Protein AF-A0A7X3TRV0-F1 (afdb_monomer_lite)

Foldseek 3Di:
DPDPPPPPDPCDVQAKDKDKDWAADFPPVGKIKMKMKMWHFWFADDDQDQLCCQFGWWKKKKKQQQLPKFWCEDQDQVRHQRMWIWTADPPHPQLDFRTARNNCNRYVQLLLRQQTCGHPSHGHPFKDKDKDKPPPPDDGGRGRMMMMMIMIGWDFSGRDSDPVPTHTRGDDAFGKMFIFMWTFHNPDRGGPDIDGPPQQDPCVNTMRVSGDIDGRHDDDDDPDDPDPDPRDPVCVCVVCVVVVD

Radius of gyration: 17.8 Å; chains: 1; bounding box: 40×39×45 Å

Secondary structure (DSSP, 8-state):
------------TTTEEEEEEEEE--TTT--EEEEEEEEEEE-------GGGGGGSSEEEEEEESS----BS--SSGGGTTTEEEEEE-SSPPTT--SEEEGGGGT---GGGGGGSSEETTEE-SSEEEEEEEESTT--TT-EEEEEEEEEEE--EEE--SSGGGSEE----TT-EEEEEEEEEE-SBSB-SEEE--TT--TTGGGBGGGSPEEE-PPP---TT--S--TTSHHHHHHHHTTT--

Structure (mmCIF, N/CA/C/O backbone):
data_AF-A0A7X3TRV0-F1
#
_entry.id   AF-A0A7X3TRV0-F1
#
loop_
_atom_site.group_PDB
_atom_site.id
_atom_site.type_symbol
_atom_site.label_atom_id
_atom_site.label_alt_id
_atom_site.label_comp_id
_atom_site.label_asym_id
_atom_site.label_entity_id
_atom_site.label_seq_id
_atom_site.pdbx_PDB_ins_code
_atom_site.Cartn_x
_atom_site.Cartn_y
_atom_site.Cartn_z
_atom_site.occupancy
_atom_site.B_iso_or_equiv
_atom_site.auth_seq_id
_atom_site.auth_comp_id
_atom_site.auth_asym_id
_atom_site.auth_atom_id
_atom_site.pdbx_PDB_model_num
ATOM 1 N N . ASP A 1 1 ? 19.234 3.151 15.917 1.00 30.59 1 ASP A N 1
ATOM 2 C CA . ASP A 1 1 ? 19.351 1.708 16.203 1.00 30.59 1 ASP A CA 1
ATOM 3 C C . ASP A 1 1 ? 18.059 1.188 16.810 1.00 30.59 1 ASP A C 1
ATOM 5 O O . ASP A 1 1 ? 17.854 1.299 18.009 1.00 30.59 1 ASP A O 1
ATOM 9 N N . GLN A 1 2 ? 17.135 0.710 15.971 1.00 28.52 2 GLN A N 1
ATOM 10 C CA . GLN A 1 2 ? 15.949 -0.002 16.456 1.00 28.52 2 GLN A CA 1
ATOM 11 C C . GLN A 1 2 ? 16.375 -1.439 16.759 1.00 28.52 2 GLN A C 1
ATOM 13 O O . GLN A 1 2 ? 16.564 -2.249 15.852 1.00 28.52 2 GLN A O 1
ATOM 18 N N . THR A 1 3 ? 16.606 -1.729 18.034 1.00 25.31 3 THR A N 1
ATOM 19 C CA . THR A 1 3 ? 16.749 -3.093 18.538 1.00 25.31 3 THR A CA 1
ATOM 20 C C . THR A 1 3 ? 15.408 -3.795 18.379 1.00 25.31 3 THR A C 1
ATOM 22 O O . THR A 1 3 ? 14.427 -3.447 19.032 1.00 25.31 3 THR A O 1
ATOM 25 N N . TRP A 1 4 ? 15.357 -4.746 17.449 1.00 35.78 4 TRP A N 1
ATOM 26 C CA . TRP A 1 4 ? 14.213 -5.625 17.239 1.00 35.78 4 TRP A CA 1
ATOM 27 C C . TRP A 1 4 ? 14.174 -6.654 18.366 1.00 35.78 4 TRP A C 1
ATOM 29 O O . TRP A 1 4 ? 14.618 -7.786 18.190 1.00 35.78 4 TRP A O 1
ATOM 39 N N . ASP A 1 5 ? 13.661 -6.259 19.527 1.00 32.94 5 ASP A N 1
ATOM 40 C CA . ASP A 1 5 ? 13.186 -7.238 20.493 1.00 32.94 5 ASP A CA 1
ATOM 41 C C . ASP A 1 5 ? 11.968 -7.908 19.859 1.00 32.94 5 ASP A C 1
ATOM 43 O O . ASP A 1 5 ? 10.869 -7.354 19.809 1.00 32.94 5 ASP A O 1
ATOM 47 N N . SER A 1 6 ? 12.179 -9.092 19.284 1.00 42.03 6 SER A N 1
ATOM 48 C CA . SER A 1 6 ? 11.086 -9.999 18.971 1.00 42.03 6 SER A CA 1
ATOM 49 C C . SER A 1 6 ? 10.417 -10.325 20.299 1.00 42.03 6 SER A C 1
ATOM 51 O O . SER A 1 6 ? 10.911 -11.173 21.043 1.00 42.03 6 SER A O 1
ATOM 53 N N . VAL A 1 7 ? 9.347 -9.606 20.637 1.00 46.69 7 VAL A N 1
ATOM 54 C CA . VAL A 1 7 ? 8.513 -9.932 21.790 1.00 46.69 7 VAL A CA 1
ATOM 55 C C . VAL A 1 7 ? 7.960 -11.328 21.532 1.00 46.69 7 VAL A C 1
ATOM 57 O O . VAL A 1 7 ? 7.038 -11.525 20.748 1.00 46.69 7 VAL A O 1
ATOM 60 N N . THR A 1 8 ? 8.590 -12.313 22.161 1.00 47.75 8 THR A N 1
ATOM 61 C CA . THR A 1 8 ? 8.193 -13.719 22.204 1.00 47.75 8 THR A CA 1
ATOM 62 C C . THR A 1 8 ? 7.043 -13.888 23.196 1.00 47.75 8 THR A C 1
ATOM 64 O O . THR A 1 8 ? 7.146 -14.613 24.183 1.00 47.75 8 THR A O 1
ATOM 67 N N . GLY A 1 9 ? 5.953 -13.161 22.964 1.00 52.31 9 GLY A N 1
ATOM 68 C CA . GLY A 1 9 ? 4.670 -13.395 23.612 1.00 52.31 9 GLY A CA 1
ATOM 69 C C . GLY A 1 9 ? 3.733 -14.034 22.601 1.00 52.31 9 GLY A C 1
ATOM 70 O O . GLY A 1 9 ? 3.635 -13.547 21.476 1.00 52.31 9 GLY A O 1
ATOM 71 N N . ASP A 1 10 ? 3.061 -15.118 22.980 1.00 57.66 10 ASP A N 1
ATOM 72 C CA . ASP A 1 10 ? 2.000 -15.689 22.154 1.00 57.66 10 ASP A CA 1
ATOM 73 C C . ASP A 1 10 ? 0.915 -14.623 21.938 1.00 57.66 10 ASP A C 1
ATOM 75 O O . ASP A 1 10 ? 0.228 -14.234 22.887 1.00 57.66 10 ASP A O 1
ATOM 79 N N . VAL A 1 11 ? 0.760 -14.150 20.697 1.00 61.06 11 VAL A N 1
ATOM 80 C CA . VAL A 1 11 ? -0.408 -13.358 20.300 1.00 61.06 11 VAL A CA 1
ATOM 81 C C . VAL A 1 11 ? -1.602 -14.300 20.377 1.00 61.06 11 VAL A C 1
ATOM 83 O O . VAL A 1 11 ? -1.701 -15.267 19.618 1.00 61.06 11 VAL A O 1
ATOM 86 N N . GLN A 1 12 ? -2.477 -14.075 21.355 1.00 64.75 12 GLN A N 1
ATOM 87 C CA . GLN A 1 12 ? -3.727 -14.821 21.431 1.00 64.75 12 GLN A CA 1
ATOM 88 C C . GLN A 1 12 ? -4.554 -14.469 20.195 1.00 64.75 12 GLN A C 1
ATOM 90 O O . GLN A 1 12 ? -4.604 -13.303 19.812 1.00 64.75 12 GLN A O 1
ATOM 95 N N . ARG A 1 13 ? -5.218 -15.457 19.586 1.00 62.22 13 ARG A N 1
ATOM 96 C CA . ARG A 1 13 ? -6.069 -15.222 18.402 1.00 62.22 13 ARG A CA 1
ATOM 97 C C . ARG A 1 13 ? -7.141 -14.157 18.634 1.00 62.22 13 ARG A C 1
ATOM 99 O O . ARG A 1 13 ? -7.537 -13.487 17.694 1.00 62.22 13 ARG A O 1
ATOM 106 N N . ASP A 1 14 ? -7.584 -14.016 19.878 1.00 66.69 14 ASP A N 1
ATOM 107 C CA . ASP A 1 14 ? -8.580 -13.021 20.268 1.00 66.69 14 ASP A CA 1
ATOM 108 C C . ASP A 1 14 ? -8.006 -11.593 20.307 1.00 66.69 14 ASP A C 1
ATOM 110 O O . ASP A 1 14 ? -8.785 -10.650 20.296 1.00 66.69 14 ASP A O 1
ATOM 114 N N . GLY A 1 15 ? -6.674 -11.448 20.364 1.00 66.81 15 GLY A N 1
ATOM 115 C CA . GLY A 1 15 ? -5.958 -10.171 20.304 1.00 66.81 15 GLY A CA 1
ATOM 116 C C . GLY A 1 15 ? -5.804 -9.675 18.869 1.00 66.81 15 GLY A C 1
ATOM 117 O O . GLY A 1 15 ? -6.294 -8.611 18.519 1.00 66.81 15 GLY A O 1
ATOM 118 N N . LEU A 1 16 ? -5.186 -10.499 18.016 1.00 79.19 16 LEU A N 1
ATOM 119 C CA . LEU A 1 16 ? -5.029 -10.206 16.593 1.00 79.19 16 LEU A CA 1
ATOM 120 C C . LEU A 1 16 ? -5.064 -11.493 15.766 1.00 79.19 16 LEU A C 1
ATOM 122 O O . LEU A 1 16 ? -4.290 -12.426 16.001 1.00 79.19 16 LEU A O 1
ATOM 126 N N . ASP A 1 17 ? -5.920 -11.515 14.750 1.00 83.88 17 ASP A N 1
ATOM 127 C CA . ASP A 1 17 ? -5.977 -12.568 13.736 1.00 83.88 17 ASP A CA 1
ATOM 128 C C . ASP A 1 17 ? -6.231 -11.954 12.359 1.00 83.88 17 ASP A C 1
ATOM 130 O O . ASP A 1 17 ? -6.978 -10.986 12.211 1.00 83.88 17 ASP A O 1
ATOM 134 N N . PHE A 1 18 ? -5.625 -12.511 11.314 1.00 86.94 18 PHE A N 1
ATOM 135 C CA . PHE A 1 18 ? -5.881 -12.044 9.960 1.00 86.94 18 PHE A CA 1
ATOM 136 C C . PHE A 1 18 ? -5.752 -13.142 8.916 1.00 86.94 18 PHE A C 1
ATOM 138 O O . PHE A 1 18 ? -5.048 -14.139 9.057 1.00 86.94 18 PHE A O 1
ATOM 145 N N . SER A 1 19 ? -6.415 -12.893 7.796 1.00 88.00 19 SER A N 1
ATOM 146 C CA . SER A 1 19 ? -6.287 -13.682 6.577 1.00 88.00 19 SER A CA 1
ATOM 147 C C . SER A 1 19 ? -6.150 -12.737 5.399 1.00 88.00 19 SER A C 1
ATOM 149 O O . SER A 1 19 ? -6.826 -11.708 5.355 1.00 88.00 19 SER A O 1
ATOM 151 N N . TRP A 1 20 ? -5.301 -13.089 4.439 1.00 88.62 20 TRP A N 1
ATOM 152 C CA . TRP A 1 20 ? -5.196 -12.359 3.186 1.00 88.62 20 TRP A CA 1
ATOM 153 C C . TRP A 1 20 ? -5.279 -13.282 1.978 1.00 88.62 20 TRP A C 1
ATOM 155 O O . TRP A 1 20 ? -5.046 -14.488 2.065 1.00 88.62 20 TRP A O 1
ATOM 165 N N . PHE A 1 21 ? -5.575 -12.681 0.836 1.00 87.69 21 PHE A N 1
ATOM 166 C CA . PHE A 1 21 ? -5.585 -13.302 -0.476 1.00 87.69 21 PHE A CA 1
ATOM 167 C C . PHE A 1 21 ? -4.947 -12.328 -1.450 1.00 87.69 21 PHE A C 1
ATOM 169 O O . PHE A 1 21 ? -5.197 -11.127 -1.360 1.00 87.69 21 PHE A O 1
ATOM 176 N N . ALA A 1 22 ? -4.172 -12.842 -2.395 1.00 89.81 22 ALA A N 1
ATOM 177 C CA . ALA A 1 22 ? -3.663 -12.043 -3.493 1.00 89.81 22 ALA A CA 1
ATOM 178 C C . ALA A 1 22 ? -3.867 -12.773 -4.820 1.00 89.81 22 ALA A C 1
ATOM 180 O O . ALA A 1 22 ? -3.937 -14.002 -4.862 1.00 89.81 22 ALA A O 1
ATOM 181 N N . GLY A 1 23 ? -3.975 -11.999 -5.889 1.00 90.94 23 GLY A N 1
ATOM 182 C CA . GLY A 1 23 ? -4.103 -12.473 -7.259 1.00 90.94 23 GLY A CA 1
ATOM 183 C C . GLY A 1 23 ? -3.538 -11.443 -8.226 1.00 90.94 23 GLY A C 1
ATOM 184 O O . GLY A 1 23 ? -3.125 -10.358 -7.821 1.00 90.94 23 GLY A O 1
ATOM 185 N N . TRP A 1 24 ? -3.517 -11.774 -9.508 1.00 93.31 24 TRP A N 1
ATOM 186 C CA . TRP A 1 24 ? -3.012 -10.887 -10.548 1.00 93.31 24 TRP A CA 1
ATOM 187 C C . TRP A 1 24 ? -3.797 -11.092 -11.845 1.00 93.31 24 TRP A C 1
ATOM 189 O O . TRP A 1 24 ? -4.459 -12.115 -12.022 1.00 93.31 24 TRP A O 1
ATOM 199 N N . SER A 1 25 ? -3.735 -10.112 -12.741 1.00 91.25 25 SER A N 1
ATOM 200 C CA . SER A 1 25 ? -4.299 -10.183 -14.088 1.00 91.25 25 SER A CA 1
ATOM 201 C C . SER A 1 25 ? -3.250 -9.816 -15.132 1.00 91.25 25 SER A C 1
ATOM 203 O O . SER A 1 25 ? -2.418 -8.935 -14.912 1.00 91.25 25 SER A O 1
ATOM 205 N N . ALA A 1 26 ? -3.288 -10.481 -16.285 1.00 90.00 26 ALA A N 1
ATOM 206 C CA . ALA A 1 26 ? -2.513 -10.084 -17.457 1.00 90.00 26 ALA A CA 1
ATOM 207 C C . ALA A 1 26 ? -3.110 -8.809 -18.105 1.00 90.00 26 ALA A C 1
ATOM 209 O O . ALA A 1 26 ? -4.235 -8.403 -17.778 1.00 90.00 26 ALA A O 1
ATOM 210 N N . PRO A 1 27 ? -2.402 -8.155 -19.045 1.00 91.44 27 PRO A N 1
ATOM 211 C CA . PRO A 1 27 ? -3.007 -7.138 -19.904 1.00 91.44 27 PRO A CA 1
ATOM 212 C C . PRO A 1 27 ? -4.301 -7.629 -20.589 1.00 91.44 27 PRO A C 1
ATOM 214 O O . PRO A 1 27 ? -4.384 -8.802 -20.950 1.00 91.44 27 PRO A O 1
ATOM 217 N N . PRO A 1 28 ? -5.298 -6.748 -20.814 1.00 91.56 28 PRO A N 1
ATOM 218 C CA . PRO A 1 28 ? -5.216 -5.289 -20.691 1.00 91.56 28 PRO A CA 1
ATOM 219 C C . PRO A 1 28 ? -5.414 -4.735 -19.272 1.00 91.56 28 PRO A C 1
ATOM 221 O O . PRO A 1 28 ? -5.073 -3.579 -19.048 1.00 91.56 28 PRO A O 1
ATOM 224 N N . ASP A 1 29 ? -5.933 -5.519 -18.323 1.00 91.62 29 ASP A N 1
ATOM 225 C CA . ASP A 1 29 ? -6.157 -5.039 -16.952 1.00 91.62 29 ASP A CA 1
ATOM 226 C C . ASP A 1 29 ? -4.826 -4.839 -16.199 1.00 91.62 29 ASP A C 1
ATOM 228 O O . ASP A 1 29 ? -4.583 -3.753 -15.677 1.00 91.62 29 ASP A O 1
ATOM 232 N N . ASN A 1 30 ? -3.919 -5.827 -16.249 1.00 94.81 30 ASN A N 1
ATOM 233 C CA . ASN A 1 30 ? -2.528 -5.749 -15.772 1.00 94.81 30 ASN A CA 1
ATOM 234 C C . ASN A 1 30 ? -2.370 -5.207 -14.333 1.00 94.81 30 ASN A C 1
ATOM 236 O O . ASN A 1 30 ? -1.679 -4.200 -14.108 1.00 94.81 30 ASN A O 1
ATOM 240 N N . ARG A 1 31 ? -3.017 -5.851 -13.354 1.00 95.69 31 ARG A N 1
ATOM 241 C CA . ARG A 1 31 ? -3.045 -5.421 -11.942 1.00 95.69 31 ARG A CA 1
ATOM 242 C C . ARG A 1 31 ? -2.753 -6.559 -10.970 1.00 95.69 31 ARG A C 1
ATOM 244 O O . ARG A 1 31 ? -3.057 -7.716 -11.243 1.00 95.69 31 ARG A O 1
ATOM 251 N N . VAL A 1 32 ? -2.237 -6.197 -9.796 1.00 94.69 32 VAL A N 1
ATOM 252 C CA . VAL A 1 32 ? -2.293 -7.042 -8.596 1.00 94.69 32 VAL A CA 1
ATOM 253 C C . VAL A 1 32 ? -3.609 -6.790 -7.869 1.00 94.69 32 VAL A C 1
ATOM 255 O O . VAL A 1 32 ? -4.096 -5.662 -7.831 1.00 94.69 32 VAL A O 1
ATOM 258 N N . TYR A 1 33 ? -4.161 -7.838 -7.275 1.00 94.50 33 TYR A N 1
ATOM 259 C CA . TYR A 1 33 ? -5.355 -7.834 -6.445 1.00 94.50 33 TYR A CA 1
ATOM 260 C C . TYR A 1 33 ? -4.980 -8.316 -5.055 1.00 94.50 33 TYR A C 1
ATOM 262 O O . TYR A 1 33 ? -4.236 -9.286 -4.923 1.00 94.50 33 TYR A O 1
ATOM 270 N N . PHE A 1 34 ? -5.517 -7.681 -4.023 1.00 94.00 34 PHE A N 1
ATOM 271 C CA . PHE A 1 34 ? -5.279 -8.089 -2.647 1.00 94.00 34 PHE A CA 1
ATOM 272 C C . PHE A 1 34 ? -6.522 -7.855 -1.802 1.00 94.00 34 PHE A C 1
ATOM 274 O O . PHE A 1 34 ? -7.177 -6.820 -1.906 1.00 94.00 34 PHE A O 1
ATOM 281 N N . PHE A 1 35 ? -6.826 -8.810 -0.936 1.00 94.44 35 PHE A N 1
ATOM 282 C CA . PHE A 1 35 ? -7.846 -8.693 0.093 1.00 94.44 35 PHE A CA 1
ATOM 283 C C . PHE A 1 35 ? -7.245 -9.114 1.422 1.00 94.44 35 PHE A C 1
ATOM 285 O O . PHE A 1 35 ? -6.555 -10.128 1.490 1.00 94.44 35 PHE A O 1
ATOM 292 N N . ILE A 1 36 ? -7.575 -8.398 2.488 1.00 93.38 36 ILE A N 1
ATOM 293 C CA . ILE A 1 36 ? -7.257 -8.789 3.856 1.00 93.38 36 ILE A CA 1
ATOM 294 C C . ILE A 1 36 ? -8.463 -8.564 4.757 1.00 93.38 36 ILE A C 1
ATOM 296 O O . ILE A 1 36 ? -9.181 -7.572 4.621 1.00 93.38 36 ILE A O 1
ATOM 300 N N . ARG A 1 37 ? -8.671 -9.490 5.689 1.00 93.69 37 ARG A N 1
ATOM 301 C CA . ARG A 1 37 ? -9.555 -9.332 6.842 1.00 93.69 37 ARG A CA 1
ATOM 302 C C . ARG A 1 37 ? -8.713 -9.419 8.100 1.00 93.69 37 ARG A C 1
ATOM 304 O O . ARG A 1 37 ? -7.975 -10.391 8.247 1.00 93.69 37 ARG A O 1
ATOM 311 N N . VAL A 1 38 ? -8.902 -8.463 8.998 1.00 92.00 38 VAL A N 1
ATOM 312 C CA . VAL A 1 38 ? -8.262 -8.404 10.309 1.00 92.00 38 VAL A CA 1
ATOM 313 C C . VAL A 1 38 ? -9.345 -8.415 11.383 1.00 92.00 38 VAL A C 1
ATOM 315 O O . VAL A 1 38 ? -10.326 -7.672 11.296 1.00 92.00 38 VAL A O 1
ATOM 318 N N . GLN A 1 39 ? -9.190 -9.312 12.347 1.00 90.62 39 GLN A N 1
ATOM 319 C CA . GLN A 1 39 ? -9.893 -9.335 13.619 1.00 90.62 39 GLN A CA 1
ATOM 320 C C . GLN A 1 39 ? -8.932 -8.796 14.670 1.00 90.62 39 GLN A C 1
ATOM 322 O O . GLN A 1 39 ? -7.797 -9.257 14.751 1.00 90.62 39 GLN A O 1
ATOM 327 N N . ASP A 1 40 ? -9.396 -7.827 15.439 1.00 88.19 40 ASP A N 1
ATOM 328 C CA . ASP A 1 40 ? -8.542 -7.009 16.287 1.00 88.19 40 ASP A CA 1
ATOM 329 C C . ASP A 1 40 ? -9.290 -6.691 17.587 1.00 88.19 40 ASP A C 1
ATOM 331 O O . ASP A 1 40 ? -10.517 -6.480 17.587 1.00 88.19 40 ASP A O 1
ATOM 335 N N . ASP A 1 41 ? -8.584 -6.745 18.710 1.00 87.12 41 ASP A N 1
ATOM 336 C CA . ASP A 1 41 ? -9.174 -6.506 20.015 1.00 87.12 41 ASP A CA 1
ATOM 337 C C . ASP A 1 41 ? -9.452 -5.021 20.263 1.00 87.12 41 ASP A C 1
ATOM 339 O O . ASP A 1 41 ? -10.465 -4.735 20.913 1.00 87.12 41 ASP A O 1
ATOM 343 N N . THR A 1 42 ? -8.659 -4.097 19.697 1.00 89.81 42 THR A N 1
ATOM 344 C CA . THR A 1 42 ? -8.762 -2.653 19.950 1.00 89.81 42 THR A CA 1
ATOM 345 C C . THR A 1 42 ? -8.271 -1.809 18.772 1.00 89.81 42 THR A C 1
ATOM 347 O O . THR A 1 42 ? -7.088 -1.648 18.531 1.00 89.81 42 THR A O 1
ATOM 350 N N . LEU A 1 43 ? -9.188 -1.074 18.135 1.00 91.44 43 LEU A N 1
ATOM 351 C CA . LEU A 1 43 ? -8.837 -0.195 17.019 1.00 91.44 43 LEU A CA 1
ATOM 352 C C . LEU A 1 43 ? -8.087 1.076 17.463 1.00 91.44 43 LEU A C 1
ATOM 354 O O . LEU A 1 43 ? -8.677 1.998 18.043 1.00 91.44 43 LEU A O 1
ATOM 358 N N . ARG A 1 44 ? -6.825 1.236 17.083 1.00 91.31 44 ARG A N 1
ATOM 359 C CA . ARG A 1 44 ? -6.053 2.474 17.191 1.00 91.31 44 ARG A CA 1
ATOM 360 C C . ARG A 1 44 ? -6.072 3.294 15.896 1.00 91.31 44 ARG A C 1
ATOM 362 O O . ARG A 1 44 ? -5.553 2.892 14.863 1.00 91.31 44 ARG A O 1
ATOM 369 N N . LEU A 1 45 ? -6.606 4.517 15.997 1.00 92.06 45 LEU A N 1
ATOM 370 C CA . LEU A 1 45 ? -6.645 5.521 14.928 1.00 92.06 45 LEU A CA 1
ATOM 371 C C . LEU A 1 45 ? -6.389 6.921 15.516 1.00 92.06 45 LEU A C 1
ATOM 373 O O . LEU A 1 45 ? -7.314 7.727 15.625 1.00 92.06 45 LEU A O 1
ATOM 377 N N . LEU A 1 46 ? -5.163 7.184 15.966 1.00 91.75 46 LEU A N 1
ATOM 378 C CA . LEU A 1 46 ? -4.763 8.450 16.590 1.00 91.75 46 LEU A CA 1
ATOM 379 C C . LEU A 1 46 ? -3.967 9.354 15.639 1.00 91.75 46 LEU A C 1
ATOM 381 O O . LEU A 1 46 ? -4.092 10.572 15.702 1.00 91.75 46 LEU A O 1
ATOM 385 N N . GLU A 1 47 ? -3.122 8.773 14.794 1.00 92.56 47 GLU A N 1
ATOM 386 C CA . GLU A 1 47 ? -2.139 9.517 14.016 1.00 92.56 47 GLU A CA 1
ATOM 387 C C . GLU A 1 47 ? -2.789 10.235 12.826 1.00 92.56 47 GLU A C 1
ATOM 389 O O . GLU A 1 47 ? -3.536 9.642 12.047 1.00 92.56 47 GLU A O 1
ATOM 394 N N . GLU A 1 48 ? -2.503 11.522 12.668 1.00 93.62 48 GLU A N 1
ATOM 395 C CA . GLU A 1 48 ? -3.024 12.341 11.568 1.00 93.62 48 GLU A CA 1
ATOM 396 C C . GLU A 1 48 ? -1.995 12.469 10.438 1.00 93.62 48 GLU A C 1
ATOM 398 O O . GLU A 1 48 ? -2.378 12.592 9.271 1.00 93.62 48 GLU A O 1
ATOM 403 N N . ASP A 1 49 ? -0.697 12.383 10.757 1.00 93.50 49 ASP A N 1
ATOM 404 C CA . ASP A 1 49 ? 0.393 12.409 9.783 1.00 93.50 49 ASP A CA 1
ATOM 405 C C . ASP A 1 49 ? 0.551 11.045 9.098 1.00 93.50 49 ASP A C 1
ATOM 407 O O . ASP A 1 49 ? 0.877 10.027 9.710 1.00 93.50 49 ASP A O 1
ATOM 411 N N . GLN A 1 50 ? 0.381 11.036 7.779 1.00 93.12 50 GLN A N 1
ATOM 412 C CA . GLN A 1 50 ? 0.475 9.836 6.948 1.00 93.12 50 GLN A CA 1
ATOM 413 C C . GLN A 1 50 ? 1.857 9.188 7.000 1.00 93.12 50 GLN A C 1
ATOM 415 O O . GLN A 1 50 ? 1.970 7.966 6.934 1.00 93.12 50 GLN A O 1
ATOM 420 N N . LYS A 1 51 ? 2.913 9.983 7.222 1.00 92.50 51 LYS A N 1
ATOM 421 C CA . LYS A 1 51 ? 4.284 9.483 7.414 1.00 92.50 51 LYS A CA 1
ATOM 422 C C . LYS A 1 51 ? 4.447 8.682 8.715 1.00 92.50 51 LYS A C 1
ATOM 424 O O . LYS A 1 51 ? 5.498 8.091 8.961 1.00 92.50 51 LYS A O 1
ATOM 429 N N . ARG A 1 52 ? 3.435 8.668 9.582 1.00 91.81 52 ARG A N 1
ATOM 430 C CA . ARG A 1 52 ? 3.471 8.020 10.897 1.00 91.81 52 ARG A CA 1
ATOM 431 C C . ARG A 1 52 ? 2.371 6.988 11.106 1.00 91.81 52 ARG A C 1
ATOM 433 O O . ARG A 1 52 ? 2.287 6.422 12.195 1.00 91.81 52 ARG A O 1
ATOM 440 N N . TRP A 1 53 ? 1.584 6.661 10.081 1.00 92.06 53 TRP A N 1
ATOM 441 C CA . TRP A 1 53 ? 0.528 5.643 10.177 1.00 92.06 53 TRP A CA 1
ATOM 442 C C . TRP A 1 53 ? 1.029 4.264 10.603 1.00 92.06 53 TRP A C 1
ATOM 444 O O . TRP A 1 53 ? 0.253 3.482 11.140 1.00 92.06 53 TRP A O 1
ATOM 454 N N . TRP A 1 54 ? 2.332 3.995 10.479 1.00 88.62 54 TRP A N 1
ATOM 455 C CA . TRP A 1 54 ? 2.958 2.800 11.048 1.00 88.62 54 TRP A CA 1
ATOM 456 C C . TRP A 1 54 ? 2.802 2.662 12.578 1.00 88.62 54 TRP A C 1
ATOM 458 O O . TRP A 1 54 ? 3.105 1.596 13.121 1.00 88.62 54 TRP A O 1
ATOM 468 N N . SER A 1 55 ? 2.421 3.739 13.275 1.00 89.12 55 SER A N 1
ATOM 469 C CA . SER A 1 55 ? 2.213 3.793 14.730 1.00 89.12 55 SER A CA 1
ATOM 470 C C . SER A 1 55 ? 0.768 3.531 15.178 1.00 89.12 55 SER A C 1
ATOM 472 O O . SER A 1 55 ? 0.512 3.466 16.381 1.00 89.12 55 SER A O 1
ATOM 474 N N . ASP A 1 56 ? -0.141 3.372 14.217 1.00 91.56 56 ASP A N 1
ATOM 475 C CA . ASP A 1 56 ? -1.538 2.984 14.397 1.00 91.56 56 ASP A CA 1
ATOM 476 C C . ASP A 1 56 ? -1.788 1.597 13.787 1.00 91.56 56 ASP A C 1
ATOM 478 O O . ASP A 1 56 ? -0.863 0.956 13.268 1.00 91.56 56 ASP A O 1
ATOM 482 N N . ASP A 1 57 ? -3.040 1.139 13.810 1.00 91.62 57 ASP A N 1
ATOM 483 C CA . ASP A 1 57 ? -3.415 -0.071 13.087 1.00 91.62 57 ASP A CA 1
ATOM 484 C C . ASP A 1 57 ? -3.406 0.192 11.589 1.00 91.62 57 ASP A C 1
ATOM 486 O O . ASP A 1 57 ? -4.052 1.110 11.066 1.00 91.62 57 ASP A O 1
ATOM 490 N N . HIS A 1 58 ? -2.629 -0.620 10.886 1.00 93.06 58 HIS A N 1
ATOM 491 C CA . HIS A 1 58 ? -2.402 -0.463 9.461 1.00 93.06 58 HIS A CA 1
ATOM 492 C C . HIS A 1 58 ? -1.992 -1.792 8.832 1.00 93.06 58 HIS A C 1
ATOM 494 O O . HIS A 1 58 ? -1.505 -2.715 9.493 1.00 93.06 58 HIS A O 1
ATOM 500 N N . VAL A 1 59 ? -2.122 -1.861 7.511 1.00 93.56 59 VAL A N 1
ATOM 501 C CA . VAL A 1 59 ? -1.426 -2.866 6.707 1.00 93.56 59 VAL A CA 1
ATOM 502 C C . VAL A 1 59 ? -0.284 -2.175 6.002 1.00 93.56 59 VAL A C 1
ATOM 504 O O . VAL A 1 59 ? -0.485 -1.202 5.285 1.00 93.56 59 VAL A O 1
ATOM 507 N N . GLN A 1 60 ? 0.922 -2.688 6.170 1.00 92.50 60 GLN A N 1
ATOM 508 C CA . GLN A 1 60 ? 2.047 -2.283 5.354 1.00 92.50 60 GLN A CA 1
ATOM 509 C C . GLN A 1 60 ? 2.274 -3.298 4.242 1.00 92.50 60 GLN A C 1
ATOM 511 O O . GLN A 1 60 ? 2.319 -4.497 4.509 1.00 92.50 60 GLN A O 1
ATOM 516 N N . ILE A 1 61 ? 2.445 -2.819 3.013 1.00 92.44 61 ILE A N 1
ATOM 517 C CA . ILE A 1 61 ? 2.712 -3.651 1.838 1.00 92.44 61 ILE A CA 1
ATOM 518 C C . ILE A 1 61 ? 4.047 -3.250 1.230 1.00 92.44 61 ILE A C 1
ATOM 520 O O . ILE A 1 61 ? 4.365 -2.064 1.162 1.00 92.44 61 ILE A O 1
ATOM 524 N N . TYR A 1 62 ? 4.808 -4.248 0.795 1.00 92.31 62 TYR A N 1
ATOM 525 C CA . TYR A 1 62 ? 6.099 -4.101 0.134 1.00 92.31 62 TYR A CA 1
ATOM 526 C C . TYR A 1 62 ? 6.081 -4.935 -1.134 1.00 92.31 62 TYR A C 1
ATOM 528 O O . TYR A 1 62 ? 5.672 -6.101 -1.099 1.00 92.31 62 TYR A O 1
ATOM 536 N N . ILE A 1 63 ? 6.496 -4.330 -2.239 1.00 93.38 63 ILE A N 1
ATOM 537 C CA . ILE A 1 63 ? 6.454 -4.962 -3.547 1.00 93.38 63 ILE A CA 1
ATOM 538 C C . ILE A 1 63 ? 7.707 -4.594 -4.328 1.00 93.38 63 ILE A C 1
ATOM 540 O O . ILE A 1 63 ? 7.947 -3.417 -4.577 1.00 93.38 63 ILE A O 1
ATOM 544 N N . ASP A 1 64 ? 8.470 -5.597 -4.734 1.00 94.75 64 ASP A N 1
ATOM 545 C CA . ASP A 1 64 ? 9.466 -5.497 -5.800 1.00 94.75 64 ASP A CA 1
ATOM 546 C C . ASP A 1 64 ? 8.935 -6.350 -6.959 1.00 94.75 64 ASP A C 1
ATOM 548 O O . ASP A 1 64 ? 8.762 -7.567 -6.841 1.00 94.75 64 ASP A O 1
ATOM 552 N N . ALA A 1 65 ? 8.533 -5.668 -8.031 1.00 95.31 65 ALA A N 1
ATOM 553 C CA . ALA A 1 65 ? 7.755 -6.268 -9.105 1.00 95.31 65 ALA A CA 1
ATOM 554 C C . ALA A 1 65 ? 8.633 -6.997 -10.128 1.00 95.31 65 ALA A C 1
ATOM 556 O O . ALA A 1 65 ? 8.184 -7.983 -10.704 1.00 95.31 65 ALA A O 1
ATOM 557 N N . ASP A 1 66 ? 9.867 -6.545 -10.352 1.00 94.56 66 ASP A N 1
ATOM 558 C CA . ASP A 1 66 ? 10.785 -7.170 -11.307 1.00 94.56 66 ASP A CA 1
ATOM 559 C C . ASP A 1 66 ? 11.743 -8.173 -10.657 1.00 94.56 66 ASP A C 1
ATOM 561 O O . ASP A 1 66 ? 12.537 -8.794 -11.368 1.00 94.56 66 ASP A O 1
ATOM 565 N N . HIS A 1 67 ? 11.632 -8.366 -9.334 1.00 93.44 67 HIS A N 1
ATOM 566 C CA . HIS A 1 67 ? 12.452 -9.294 -8.549 1.00 93.44 67 HIS A CA 1
ATOM 567 C C . HIS A 1 67 ? 13.942 -8.924 -8.573 1.00 93.44 67 HIS A C 1
ATOM 569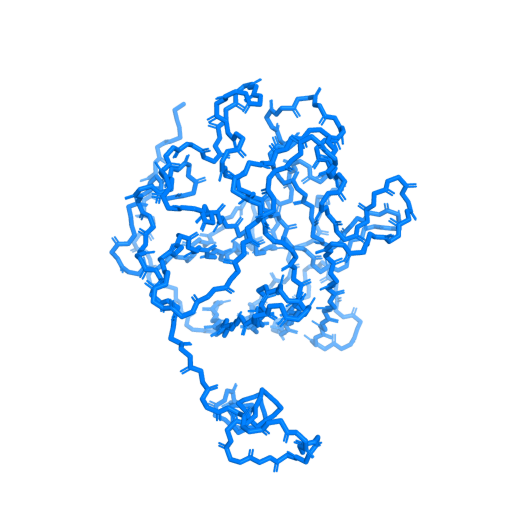 O O . HIS A 1 67 ? 14.819 -9.762 -8.353 1.00 93.44 67 HIS A O 1
ATOM 575 N N . SER A 1 68 ? 14.261 -7.657 -8.845 1.00 92.62 68 SER A N 1
ATOM 576 C CA . SER A 1 68 ? 15.643 -7.175 -8.904 1.00 92.62 68 SER A CA 1
ATOM 577 C C . SER A 1 68 ? 16.307 -7.066 -7.526 1.00 92.62 68 SER A C 1
ATOM 579 O O . SER A 1 68 ? 17.537 -6.962 -7.435 1.00 92.62 68 SER A O 1
ATOM 581 N N . GLY A 1 69 ? 15.534 -7.134 -6.441 1.00 89.50 69 GLY A N 1
ATOM 582 C CA . GLY A 1 69 ? 16.001 -6.998 -5.068 1.00 89.50 69 GLY A CA 1
ATOM 583 C C . GLY A 1 69 ? 16.059 -5.534 -4.630 1.00 89.50 69 GLY A C 1
ATOM 584 O O . GLY A 1 69 ? 15.212 -4.725 -4.971 1.00 89.50 69 GLY A O 1
ATOM 585 N N . GLY A 1 70 ? 17.047 -5.157 -3.818 1.00 89.38 70 GLY A N 1
ATOM 586 C CA . GLY A 1 70 ? 17.242 -3.753 -3.428 1.00 89.38 70 GLY A CA 1
ATOM 587 C C . GLY A 1 70 ? 16.454 -3.319 -2.189 1.00 89.38 70 GLY A C 1
ATOM 588 O O . GLY A 1 70 ? 16.024 -4.146 -1.380 1.00 89.38 70 GLY A O 1
ATOM 589 N N . ASN A 1 71 ? 16.366 -2.004 -1.972 1.00 90.94 71 ASN A N 1
ATOM 590 C CA . ASN A 1 71 ? 15.834 -1.446 -0.730 1.00 90.94 71 ASN A CA 1
ATOM 591 C C . ASN A 1 71 ? 14.406 -0.919 -0.910 1.00 90.94 71 ASN A C 1
ATOM 593 O O . ASN A 1 71 ? 14.091 -0.260 -1.891 1.00 90.94 71 ASN A O 1
ATOM 597 N N . PHE A 1 72 ? 13.578 -1.111 0.113 1.00 89.12 72 PHE A N 1
ATOM 598 C CA . PHE A 1 72 ? 12.301 -0.409 0.275 1.00 89.12 72 PHE A CA 1
ATOM 599 C C . PHE A 1 72 ? 12.431 0.872 1.098 1.00 89.12 72 PHE A C 1
ATOM 601 O O . PHE A 1 72 ? 11.464 1.616 1.219 1.00 89.12 72 PHE A O 1
ATOM 608 N N . LEU A 1 73 ? 13.594 1.108 1.709 1.00 88.81 73 LEU A N 1
ATOM 609 C CA . LEU A 1 73 ? 13.904 2.312 2.471 1.00 88.81 73 LEU A CA 1
ATOM 610 C C . LEU A 1 73 ? 15.195 2.936 1.948 1.00 88.81 73 LEU A C 1
ATOM 612 O O . LEU A 1 73 ? 16.181 2.236 1.720 1.00 88.81 73 LEU A O 1
ATOM 616 N N . GLY A 1 74 ? 15.200 4.256 1.821 1.00 87.88 74 GLY A N 1
ATOM 617 C CA . GLY A 1 74 ? 16.342 5.024 1.352 1.00 87.88 74 GLY A CA 1
ATOM 618 C C . GLY A 1 74 ? 16.107 6.516 1.538 1.00 87.88 74 GLY A C 1
ATOM 619 O O . GLY A 1 74 ? 15.005 6.951 1.866 1.00 87.88 74 GLY A O 1
ATOM 620 N N . GLU A 1 75 ? 17.165 7.291 1.345 1.00 88.94 75 GLU A N 1
ATOM 621 C CA . GLU A 1 75 ? 17.165 8.750 1.495 1.00 88.94 75 GLU A CA 1
ATOM 622 C C . GLU A 1 75 ? 16.837 9.471 0.179 1.00 88.94 75 GLU A C 1
ATOM 624 O O . GLU A 1 75 ? 16.638 10.683 0.157 1.00 88.94 75 GLU A O 1
ATOM 629 N N . ASN A 1 76 ? 16.814 8.743 -0.940 1.00 90.94 76 ASN A N 1
ATOM 630 C CA . ASN A 1 76 ? 16.517 9.269 -2.267 1.00 90.94 76 ASN A CA 1
ATOM 631 C C . ASN A 1 76 ? 15.991 8.168 -3.197 1.00 90.94 76 ASN A C 1
ATOM 633 O O . ASN A 1 76 ? 16.077 6.977 -2.895 1.00 90.94 76 ASN A O 1
ATOM 637 N N . LEU A 1 77 ? 15.452 8.593 -4.339 1.00 90.62 77 LEU A N 1
ATOM 638 C CA . LEU A 1 77 ? 14.805 7.719 -5.311 1.00 90.62 77 LEU A CA 1
ATOM 639 C C . LEU A 1 77 ? 15.753 6.666 -5.902 1.00 90.62 77 LEU A C 1
ATOM 641 O O . LEU A 1 77 ? 15.363 5.511 -6.030 1.00 90.62 77 LEU A O 1
ATOM 645 N N . ASP A 1 78 ? 17.014 7.018 -6.168 1.00 91.00 78 ASP A N 1
ATOM 646 C CA . ASP A 1 78 ? 18.010 6.097 -6.740 1.00 91.00 78 ASP A CA 1
ATOM 647 C C . ASP A 1 78 ? 18.266 4.863 -5.854 1.00 91.00 78 ASP A C 1
ATOM 649 O O . ASP A 1 78 ? 18.772 3.845 -6.326 1.00 91.00 78 ASP A O 1
ATOM 653 N N . GLN A 1 79 ? 17.920 4.930 -4.566 1.00 91.06 79 GLN A N 1
ATOM 654 C CA . GLN A 1 79 ? 18.080 3.824 -3.621 1.00 91.06 79 GLN A CA 1
ATOM 655 C C . GLN A 1 79 ? 16.865 2.894 -3.532 1.00 91.06 79 GLN A C 1
ATOM 657 O O . GLN A 1 79 ? 17.025 1.785 -3.015 1.00 91.06 79 GLN A O 1
ATOM 662 N N . VAL A 1 80 ? 15.682 3.348 -3.966 1.00 91.75 80 VAL A N 1
ATOM 663 C CA . VAL A 1 80 ? 14.398 2.655 -3.737 1.00 91.75 80 VAL A CA 1
ATOM 664 C C . VAL A 1 80 ? 13.501 2.560 -4.968 1.00 91.75 80 VAL A C 1
ATOM 666 O O . VAL A 1 80 ? 12.390 2.062 -4.852 1.00 91.75 80 VAL A O 1
ATOM 669 N N . TYR A 1 81 ? 13.935 3.043 -6.134 1.00 90.12 81 TYR A N 1
ATOM 670 C CA . TYR A 1 81 ? 13.088 3.142 -7.329 1.00 90.12 81 TYR A CA 1
ATOM 671 C C . TYR A 1 81 ? 12.486 1.805 -7.774 1.00 90.12 81 TYR A C 1
ATOM 673 O O . TYR A 1 81 ? 11.470 1.794 -8.450 1.00 90.12 81 TYR A O 1
ATOM 681 N N . ASN A 1 82 ? 13.094 0.674 -7.436 1.00 91.12 82 ASN A N 1
ATOM 682 C CA . ASN A 1 82 ? 12.582 -0.650 -7.785 1.00 91.12 82 ASN A CA 1
ATOM 683 C C . ASN A 1 82 ? 11.606 -1.220 -6.738 1.00 91.12 82 ASN A C 1
ATOM 685 O O . ASN A 1 82 ? 10.927 -2.215 -6.975 1.00 91.12 82 ASN A O 1
ATOM 689 N N . GLY A 1 83 ? 11.503 -0.573 -5.577 1.00 91.19 83 GLY A N 1
ATOM 690 C CA . GLY A 1 83 ? 10.612 -0.955 -4.498 1.00 91.19 83 GLY A CA 1
ATOM 691 C C . GLY A 1 83 ? 9.379 -0.061 -4.421 1.00 91.19 83 GLY A C 1
ATOM 692 O O . GLY A 1 83 ? 9.459 1.160 -4.476 1.00 91.19 83 GLY A O 1
ATOM 693 N N . GLN A 1 84 ? 8.218 -0.664 -4.204 1.00 93.44 84 GLN A N 1
ATOM 694 C CA . GLN A 1 84 ? 6.981 0.042 -3.888 1.00 93.44 84 GLN A CA 1
ATOM 695 C C . GLN A 1 84 ? 6.542 -0.328 -2.474 1.00 93.44 84 GLN A C 1
ATOM 697 O O . GLN A 1 84 ? 6.485 -1.506 -2.114 1.00 93.44 84 GLN A O 1
ATOM 702 N N . ARG A 1 85 ? 6.224 0.677 -1.655 1.00 93.62 85 ARG A N 1
ATOM 703 C CA . ARG A 1 85 ? 5.892 0.484 -0.240 1.00 93.62 85 ARG A CA 1
ATOM 704 C C . ARG A 1 85 ? 4.675 1.315 0.129 1.00 93.62 85 ARG A C 1
ATOM 706 O O . ARG A 1 85 ? 4.711 2.537 -0.004 1.00 93.62 85 ARG A O 1
ATOM 713 N N . TYR A 1 86 ? 3.639 0.692 0.677 1.00 95.50 86 TYR A N 1
ATOM 714 C CA . TYR A 1 86 ? 2.393 1.380 1.024 1.00 95.50 86 TYR A CA 1
ATOM 715 C C . TYR A 1 86 ? 1.988 1.160 2.477 1.00 95.50 86 TYR A C 1
ATOM 717 O O . TYR A 1 86 ? 2.145 0.063 3.014 1.00 95.50 86 TYR A O 1
ATOM 725 N N . HIS A 1 87 ? 1.417 2.194 3.091 1.00 95.56 87 HIS A N 1
ATOM 726 C CA . HIS A 1 87 ? 0.585 2.076 4.285 1.00 95.56 87 HIS A CA 1
ATOM 727 C C . HIS A 1 87 ? -0.873 2.133 3.890 1.00 95.56 87 HIS A C 1
ATOM 729 O O . HIS A 1 87 ? -1.320 3.120 3.313 1.00 95.56 87 HIS A O 1
ATOM 735 N N . LEU A 1 88 ? -1.609 1.090 4.238 1.00 96.19 88 LEU A N 1
ATOM 736 C CA . LEU A 1 88 ? -3.049 1.043 4.099 1.00 96.19 88 LEU A CA 1
ATOM 737 C C . LEU A 1 88 ? -3.681 1.281 5.466 1.00 96.19 88 LEU A C 1
ATOM 739 O O . LEU A 1 88 ? -3.348 0.577 6.425 1.00 96.19 88 LEU A O 1
ATOM 743 N N . ARG A 1 89 ? -4.608 2.234 5.558 1.00 94.69 89 ARG A N 1
ATOM 744 C CA . ARG A 1 89 ? -5.279 2.578 6.818 1.00 94.69 89 ARG A CA 1
ATOM 745 C C . ARG A 1 89 ? -6.772 2.800 6.615 1.00 94.69 89 A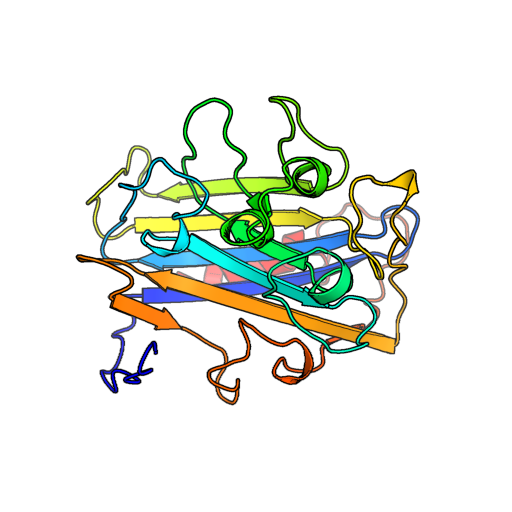RG A C 1
ATOM 747 O O . ARG A 1 89 ? -7.188 3.494 5.692 1.00 94.69 89 ARG A O 1
ATOM 754 N N . ILE A 1 90 ? -7.595 2.212 7.482 1.00 95.25 90 ILE A N 1
ATOM 755 C CA . ILE A 1 90 ? -9.039 2.472 7.475 1.00 95.25 90 ILE A CA 1
ATOM 756 C C . ILE A 1 90 ? -9.324 3.868 8.026 1.00 95.25 90 ILE A C 1
ATOM 758 O O . ILE A 1 90 ? -8.576 4.376 8.854 1.00 95.25 90 ILE A O 1
ATOM 762 N N . LYS A 1 91 ? -10.448 4.467 7.616 1.00 94.62 91 LYS A N 1
ATOM 763 C CA . LYS A 1 91 ? -10.868 5.801 8.081 1.00 94.62 91 LYS A CA 1
ATOM 764 C C . LYS A 1 91 ? -9.757 6.875 7.996 1.00 94.62 91 LYS A C 1
ATOM 766 O O . LYS A 1 91 ? -9.504 7.546 8.998 1.00 94.62 91 LYS A O 1
ATOM 771 N N . PRO A 1 92 ? -9.117 7.077 6.829 1.00 93.56 92 PRO A N 1
ATOM 772 C CA . PRO A 1 92 ? -8.225 8.223 6.664 1.00 93.56 92 PRO A CA 1
ATOM 773 C C . PRO A 1 92 ? -9.003 9.539 6.848 1.00 93.56 92 PRO A C 1
ATOM 775 O O . PRO A 1 92 ? -10.233 9.573 6.702 1.00 93.56 92 PRO A O 1
ATOM 778 N N . LEU A 1 93 ? -8.307 10.634 7.174 1.00 92.69 93 LEU A N 1
ATOM 779 C CA . LEU A 1 93 ? -8.947 11.950 7.265 1.00 92.69 93 LEU A CA 1
ATOM 780 C C . LEU A 1 93 ? -9.417 12.427 5.877 1.00 92.69 93 LEU A C 1
ATOM 782 O O . LEU A 1 93 ? -8.915 11.959 4.853 1.00 92.69 93 LEU A O 1
ATOM 786 N N . PRO A 1 94 ? -10.367 13.379 5.799 1.00 90.81 94 PRO A N 1
ATOM 787 C CA . PRO A 1 94 ? -10.800 13.929 4.518 1.00 90.81 94 PRO A CA 1
ATOM 788 C C . PRO A 1 94 ? -9.622 14.436 3.673 1.00 90.81 94 PRO A C 1
ATOM 790 O O . PRO A 1 94 ? -8.809 15.227 4.145 1.00 90.81 94 PRO A O 1
ATOM 793 N N . GLY A 1 95 ? -9.552 13.990 2.417 1.00 90.56 95 GLY A N 1
ATOM 794 C CA . GLY A 1 95 ? -8.480 14.357 1.485 1.00 90.56 95 GLY A CA 1
ATOM 795 C C . GLY A 1 95 ? -7.182 13.558 1.641 1.00 90.56 95 GLY A C 1
ATOM 796 O O . GLY A 1 95 ? -6.231 13.833 0.916 1.00 90.56 95 GLY A O 1
ATOM 797 N N . GLN A 1 96 ? -7.127 12.578 2.547 1.00 93.81 96 GLN A N 1
ATOM 798 C CA . GLN A 1 96 ? -6.013 11.637 2.656 1.00 93.81 96 GLN A CA 1
ATOM 799 C C . GLN A 1 96 ? -6.315 10.338 1.879 1.00 93.81 96 GLN A C 1
ATOM 801 O O . GLN A 1 96 ? -7.456 9.869 1.928 1.00 93.81 96 GLN A O 1
ATOM 806 N N . PRO A 1 97 ? -5.328 9.733 1.183 1.00 96.25 97 PRO A N 1
ATOM 807 C CA . PRO A 1 97 ? -5.446 8.385 0.618 1.00 96.25 97 PRO A CA 1
ATOM 808 C C . PRO A 1 97 ? -5.811 7.328 1.665 1.00 96.25 97 PRO A C 1
ATOM 810 O O . PRO A 1 97 ? -5.534 7.493 2.844 1.00 96.25 97 PRO A O 1
ATOM 813 N N . VAL A 1 98 ? -6.371 6.198 1.250 1.00 97.12 98 VAL A N 1
ATOM 814 C CA . VAL A 1 98 ? -6.393 4.985 2.087 1.00 97.12 98 VAL A CA 1
ATOM 815 C C . VAL A 1 98 ? -5.056 4.250 1.960 1.00 97.12 98 VAL A C 1
ATOM 817 O O . VAL A 1 98 ? -4.573 3.702 2.947 1.00 97.12 98 VAL A O 1
ATOM 820 N N . ALA A 1 99 ? -4.462 4.244 0.763 1.00 97.38 99 ALA A N 1
ATOM 821 C CA . ALA A 1 99 ? -3.213 3.587 0.402 1.00 97.38 99 ALA A CA 1
ATOM 822 C C . ALA A 1 99 ? -2.109 4.626 0.154 1.00 97.38 99 ALA A C 1
ATOM 824 O O . ALA A 1 99 ? -1.882 5.071 -0.968 1.00 97.38 99 ALA A O 1
ATOM 825 N N . TYR A 1 100 ? -1.402 5.014 1.210 1.00 96.62 100 TYR A N 1
ATOM 826 C CA . TYR A 1 100 ? -0.348 6.022 1.153 1.00 96.62 100 TYR A CA 1
ATOM 827 C C . TYR A 1 100 ? 0.990 5.427 0.701 1.00 96.62 100 TYR A C 1
ATOM 829 O O . TYR A 1 100 ? 1.457 4.454 1.300 1.00 96.62 100 TYR A O 1
ATOM 837 N N . ASN A 1 101 ? 1.643 6.019 -0.310 1.00 95.75 101 ASN A N 1
ATOM 838 C CA . ASN A 1 101 ? 3.016 5.659 -0.683 1.00 95.75 101 ASN A CA 1
ATOM 839 C C . ASN A 1 101 ? 3.995 6.034 0.444 1.00 95.75 101 ASN A C 1
ATOM 841 O O . ASN A 1 101 ? 4.465 7.163 0.575 1.00 95.75 101 ASN A O 1
ATOM 845 N N . SER A 1 102 ? 4.320 5.040 1.258 1.00 93.44 102 SER A N 1
ATOM 846 C CA . SER A 1 102 ? 5.110 5.179 2.479 1.00 93.44 102 SER A CA 1
ATOM 847 C C . SER A 1 102 ? 6.616 5.350 2.240 1.00 93.44 102 SER A C 1
ATOM 849 O O . SER A 1 102 ? 7.372 5.497 3.198 1.00 93.44 102 SER A O 1
ATOM 851 N N . LEU A 1 103 ? 7.093 5.379 0.990 1.00 92.12 103 LEU A N 1
ATOM 852 C CA . LEU A 1 103 ? 8.452 5.866 0.702 1.00 92.12 103 LEU A CA 1
ATOM 853 C C . LEU A 1 103 ? 8.615 7.339 1.112 1.00 92.12 103 LEU A C 1
ATOM 855 O O . LEU A 1 103 ? 9.691 7.754 1.545 1.00 92.12 103 LEU A O 1
ATOM 859 N N . LEU A 1 104 ? 7.517 8.101 1.078 1.00 92.81 104 LEU A N 1
ATOM 860 C CA . LEU A 1 104 ? 7.443 9.500 1.504 1.00 92.81 104 LEU A CA 1
ATOM 861 C C . LEU A 1 104 ? 7.708 9.718 3.005 1.00 92.81 104 LEU A C 1
ATOM 863 O O . LEU A 1 104 ? 7.866 10.858 3.447 1.00 92.81 104 LEU A O 1
ATOM 867 N N . GLU A 1 105 ? 7.755 8.649 3.808 1.00 90.44 105 GLU A N 1
ATOM 868 C CA . GLU A 1 105 ? 8.246 8.709 5.192 1.00 90.44 105 GLU A CA 1
ATOM 869 C C . GLU A 1 105 ? 9.693 9.209 5.264 1.00 90.44 105 GLU A C 1
ATOM 871 O O . GLU A 1 105 ? 10.044 9.945 6.185 1.00 90.44 105 GLU A O 1
ATOM 876 N N . TYR A 1 106 ? 10.518 8.800 4.296 1.00 88.94 106 TYR A N 1
ATOM 877 C CA . TYR A 1 106 ? 11.965 9.020 4.297 1.00 88.94 106 TYR A CA 1
ATOM 878 C C . TYR A 1 106 ? 12.419 9.930 3.161 1.00 88.94 106 TYR A C 1
ATOM 880 O O . TYR A 1 106 ? 13.379 10.680 3.326 1.00 88.94 106 TYR A O 1
ATOM 888 N N . ILE A 1 107 ? 11.721 9.888 2.025 1.00 90.06 107 ILE A N 1
ATOM 889 C CA . ILE A 1 107 ? 12.033 10.700 0.854 1.00 90.06 107 ILE A CA 1
ATOM 890 C C . ILE A 1 107 ? 11.081 11.890 0.834 1.00 90.06 107 ILE A C 1
ATOM 892 O O . ILE A 1 107 ? 9.878 11.733 0.633 1.00 90.06 107 ILE A O 1
ATOM 896 N N . ASP A 1 108 ? 11.613 13.095 1.016 1.00 86.56 108 ASP A N 1
ATOM 897 C CA . ASP A 1 108 ? 10.825 14.327 0.927 1.00 86.56 108 ASP A CA 1
ATOM 898 C C . ASP A 1 108 ? 10.613 14.746 -0.540 1.00 86.56 108 ASP A C 1
ATOM 900 O O . ASP A 1 108 ? 11.086 15.787 -0.989 1.00 86.56 108 ASP A O 1
ATOM 904 N N . LEU A 1 109 ? 9.950 13.876 -1.311 1.00 92.38 109 LEU A N 1
ATOM 905 C CA . LEU A 1 109 ? 9.675 14.043 -2.743 1.00 92.38 109 LEU A CA 1
ATOM 906 C C . LEU A 1 109 ? 8.206 13.701 -3.041 1.00 92.38 109 LEU A C 1
ATOM 908 O O . LEU A 1 109 ? 7.922 12.591 -3.493 1.00 92.38 109 LEU A O 1
ATOM 912 N N . PRO A 1 110 ? 7.257 14.613 -2.749 1.00 93.31 110 PRO A N 1
ATOM 913 C CA . PRO A 1 110 ? 5.814 14.366 -2.839 1.00 93.31 110 PRO A CA 1
ATOM 914 C C . PRO A 1 110 ? 5.332 13.801 -4.179 1.00 93.31 110 PRO A C 1
ATOM 916 O O . PRO A 1 110 ? 4.305 13.127 -4.225 1.00 93.31 110 PRO A O 1
ATOM 919 N N . GLU A 1 111 ? 6.060 14.061 -5.264 1.00 95.25 111 GLU A N 1
ATOM 920 C CA . GLU A 1 111 ? 5.779 13.596 -6.616 1.00 95.25 111 GLU A CA 1
ATOM 921 C C . GLU A 1 111 ? 5.558 12.087 -6.663 1.00 95.25 111 GLU A C 1
ATOM 923 O O . GLU A 1 111 ? 4.569 11.664 -7.244 1.00 95.25 111 GLU A O 1
ATOM 928 N N . ILE A 1 112 ? 6.357 11.273 -5.960 1.00 94.31 112 ILE A N 1
ATOM 929 C CA . ILE A 1 112 ? 6.221 9.799 -5.969 1.00 94.31 112 ILE A CA 1
ATOM 930 C C . ILE A 1 112 ? 4.881 9.306 -5.380 1.00 94.31 112 ILE A C 1
ATOM 932 O O . ILE A 1 112 ? 4.527 8.133 -5.503 1.00 94.31 112 ILE A O 1
ATOM 936 N N . GLY A 1 113 ? 4.102 10.193 -4.755 1.00 95.12 113 GLY A N 1
ATOM 937 C CA . GLY A 1 113 ? 2.755 9.909 -4.270 1.00 95.12 113 GLY A CA 1
ATOM 938 C C . GLY A 1 113 ? 1.730 9.610 -5.370 1.00 95.12 113 GLY A C 1
ATOM 939 O O . GLY A 1 113 ? 0.670 9.082 -5.037 1.00 95.12 113 GLY A O 1
ATOM 940 N N . TRP A 1 114 ? 2.029 9.879 -6.650 1.00 96.38 114 TRP A N 1
ATOM 941 C CA . TRP A 1 114 ? 1.107 9.694 -7.786 1.00 96.38 114 TRP A CA 1
ATOM 942 C C . TRP A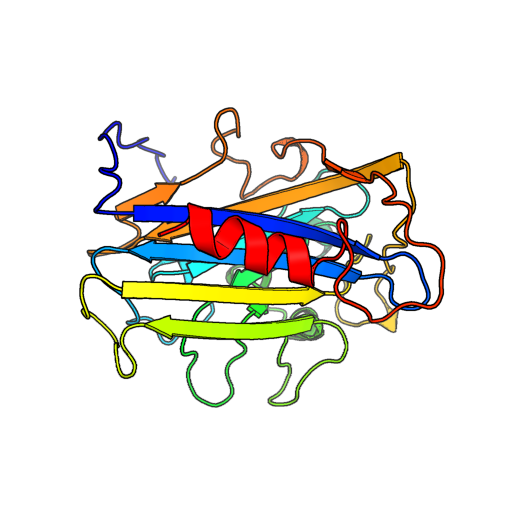 1 114 ? 0.562 8.265 -7.950 1.00 96.38 114 TRP A C 1
ATOM 944 O O . TRP A 1 114 ? -0.453 8.080 -8.618 1.00 96.38 114 TRP A O 1
ATOM 954 N N . SER A 1 115 ? 1.214 7.255 -7.363 1.00 95.56 115 SER A N 1
ATOM 955 C CA . SER A 1 115 ? 0.770 5.853 -7.400 1.00 95.56 115 SER A CA 1
ATOM 956 C C . SER A 1 115 ? -0.104 5.430 -6.211 1.00 95.56 115 SER A C 1
ATOM 958 O O . SER A 1 115 ? -0.509 4.271 -6.147 1.00 95.56 115 SER A O 1
ATOM 960 N N . SER A 1 116 ? -0.373 6.334 -5.265 1.00 97.25 116 SER A N 1
ATOM 961 C CA . SER A 1 116 ? -1.349 6.133 -4.179 1.00 97.25 116 SER A CA 1
ATOM 962 C C . SER A 1 116 ? -2.777 6.110 -4.743 1.00 97.25 116 SER A C 1
ATOM 964 O O . SER A 1 116 ? -2.985 6.484 -5.893 1.00 97.25 116 SER A O 1
ATOM 966 N N . ASP A 1 117 ? -3.789 5.723 -3.963 1.00 97.75 117 ASP A N 1
ATOM 967 C CA . ASP A 1 117 ? -5.195 5.777 -4.417 1.00 97.75 117 ASP A CA 1
ATOM 968 C C . ASP A 1 117 ? -5.716 7.207 -4.598 1.00 97.75 117 ASP A C 1
ATOM 970 O O . ASP A 1 117 ? -6.596 7.456 -5.420 1.00 97.75 117 ASP A O 1
ATOM 974 N N . LEU A 1 118 ? -5.126 8.155 -3.872 1.00 96.75 118 LEU A N 1
ATOM 975 C CA . LEU A 1 118 ? -5.404 9.578 -3.975 1.00 96.75 118 LEU A CA 1
ATOM 976 C C . LEU A 1 118 ? -4.095 10.355 -4.135 1.00 96.75 118 LEU A C 1
ATOM 978 O O . LEU A 1 118 ? -3.155 10.156 -3.363 1.00 96.75 118 LEU A O 1
ATOM 982 N N . TYR A 1 119 ? -4.048 11.285 -5.085 1.00 95.38 119 TYR A N 1
ATOM 983 C CA . TYR A 1 119 ? -2.918 12.188 -5.286 1.00 95.38 119 TYR A CA 1
ATOM 984 C C . TYR A 1 119 ? -3.420 13.603 -5.577 1.00 95.38 119 TYR A C 1
ATOM 986 O O . TYR A 1 119 ? -4.286 13.804 -6.423 1.00 95.38 119 TYR A O 1
ATOM 994 N N . ASN A 1 120 ? -2.909 14.598 -4.844 1.00 92.06 120 ASN A N 1
ATOM 995 C CA . ASN A 1 120 ? -3.383 15.990 -4.907 1.00 92.06 120 ASN A CA 1
ATOM 996 C C . ASN A 1 120 ? -4.909 16.146 -4.728 1.00 92.06 120 ASN A C 1
ATOM 998 O O . ASN A 1 120 ? -5.520 17.039 -5.308 1.00 92.06 120 ASN A O 1
ATOM 1002 N N . GLY A 1 121 ? -5.515 15.288 -3.900 1.00 90.81 121 GLY A N 1
ATOM 1003 C CA . GLY A 1 121 ? -6.950 15.314 -3.604 1.00 90.81 121 GLY A CA 1
ATOM 1004 C C . GLY A 1 121 ? -7.837 14.617 -4.638 1.00 90.81 121 GLY A C 1
ATOM 1005 O O . GLY A 1 121 ? -9.045 14.562 -4.430 1.00 90.81 121 GLY A O 1
ATOM 1006 N N . GLU A 1 122 ? -7.258 14.050 -5.698 1.00 94.50 122 GLU A N 1
ATOM 1007 C CA . GLU A 1 122 ? -7.990 13.374 -6.770 1.00 94.50 122 GLU A CA 1
ATOM 1008 C C . GLU A 1 122 ? -7.664 11.871 -6.811 1.00 94.50 122 GLU A C 1
ATOM 1010 O O . GLU A 1 122 ? -6.513 11.489 -6.565 1.00 94.50 122 GLU A O 1
ATOM 1015 N N . PRO A 1 123 ? -8.646 10.997 -7.107 1.00 96.19 123 PRO A N 1
ATOM 1016 C CA . PRO A 1 123 ? -8.396 9.571 -7.287 1.00 96.19 123 PRO A CA 1
ATOM 1017 C C . PRO A 1 123 ? -7.416 9.306 -8.429 1.00 96.19 123 PRO A C 1
ATOM 1019 O O . PRO A 1 123 ? -7.490 9.946 -9.481 1.00 96.19 123 PRO A O 1
ATOM 1022 N N . THR A 1 124 ? -6.533 8.328 -8.255 1.00 97.19 124 THR A N 1
ATOM 1023 C CA . THR A 1 124 ? -5.625 7.895 -9.323 1.00 97.19 124 THR A CA 1
ATOM 1024 C C . THR A 1 124 ? -6.207 6.702 -10.076 1.00 97.19 124 THR A C 1
ATOM 1026 O O . THR A 1 124 ? -7.010 5.932 -9.554 1.00 97.19 124 THR A O 1
ATOM 1029 N N . GLU A 1 125 ? -5.791 6.511 -11.328 1.00 95.62 125 GLU A N 1
ATOM 1030 C CA . GLU A 1 125 ? -6.170 5.317 -12.095 1.00 95.62 125 GLU A CA 1
ATOM 1031 C C . GLU A 1 125 ? -5.335 4.078 -11.726 1.00 95.62 125 GLU A C 1
ATOM 1033 O O . GLU A 1 125 ? -5.623 2.967 -12.178 1.00 95.62 125 GLU A O 1
ATOM 1038 N N . TRP A 1 126 ? -4.285 4.260 -10.920 1.00 96.06 126 TRP A N 1
ATOM 1039 C CA . TRP A 1 126 ? -3.260 3.255 -10.655 1.00 96.06 126 TRP A CA 1
ATOM 1040 C C . TRP A 1 126 ? -3.562 2.398 -9.437 1.00 96.06 126 TRP A C 1
ATOM 1042 O O . TRP A 1 126 ? -3.108 1.257 -9.388 1.00 96.06 126 TRP A O 1
ATOM 1052 N N . PHE A 1 127 ? -4.325 2.914 -8.479 1.00 97.62 127 PHE A N 1
ATOM 1053 C CA . PHE A 1 127 ? -4.615 2.220 -7.235 1.00 97.62 127 PHE A CA 1
ATOM 1054 C C . PHE A 1 127 ? -6.064 2.477 -6.838 1.00 97.62 127 PHE A C 1
ATOM 1056 O O . PHE A 1 127 ? -6.478 3.608 -6.620 1.00 97.62 127 PHE A O 1
ATOM 1063 N N . GLU A 1 128 ? -6.844 1.409 -6.720 1.00 97.19 128 GLU A N 1
ATOM 1064 C CA . GLU A 1 128 ? -8.218 1.476 -6.234 1.00 97.19 128 GLU A CA 1
ATOM 1065 C C . GLU A 1 128 ? -8.345 0.611 -4.996 1.00 97.19 128 GLU A C 1
ATOM 1067 O O . GLU A 1 128 ? -7.983 -0.566 -5.029 1.00 97.19 128 GLU A O 1
ATOM 1072 N N . ILE A 1 129 ? -8.877 1.180 -3.921 1.00 97.31 129 ILE A N 1
ATOM 1073 C CA . ILE A 1 129 ? -8.985 0.512 -2.630 1.00 97.31 129 ILE A CA 1
ATOM 1074 C C . ILE A 1 129 ? -10.312 0.836 -1.956 1.00 97.31 129 ILE A C 1
ATOM 1076 O O . ILE A 1 129 ? -10.826 1.951 -2.025 1.00 97.31 129 ILE A O 1
ATOM 1080 N N . ALA A 1 130 ? -10.860 -0.162 -1.278 1.00 95.81 130 ALA A N 1
ATOM 1081 C CA . ALA A 1 130 ? -12.026 -0.037 -0.426 1.00 95.81 130 ALA A CA 1
ATOM 1082 C C . ALA A 1 130 ? -11.773 -0.748 0.903 1.00 95.81 130 ALA A C 1
ATOM 1084 O O . ALA A 1 130 ? -10.969 -1.677 0.994 1.00 95.81 130 ALA A O 1
ATOM 1085 N N . TRP A 1 131 ? -12.494 -0.332 1.939 1.00 96.69 131 TRP A N 1
ATOM 1086 C CA . TRP A 1 131 ? -12.417 -0.953 3.253 1.00 96.69 131 TRP A CA 1
ATOM 1087 C C . TRP A 1 131 ? -13.793 -1.071 3.902 1.00 96.69 131 TRP A C 1
ATOM 1089 O O . TRP A 1 131 ? -14.736 -0.361 3.550 1.00 96.69 131 TRP A O 1
ATOM 1099 N N . THR A 1 132 ? -13.909 -1.984 4.862 1.00 96.12 132 THR A N 1
ATOM 1100 C CA . THR A 1 132 ? -15.084 -2.098 5.734 1.00 96.12 132 THR A CA 1
ATOM 1101 C C . THR A 1 132 ? -14.640 -2.156 7.188 1.00 96.12 132 THR A C 1
ATOM 1103 O O . THR A 1 132 ? -13.505 -2.536 7.469 1.00 96.12 132 THR A O 1
ATOM 1106 N N . LEU A 1 133 ? -15.519 -1.750 8.104 1.00 96.62 133 LEU A N 1
ATOM 1107 C CA . LEU A 1 133 ? -15.280 -1.804 9.543 1.00 96.62 133 LEU A CA 1
ATOM 1108 C C . LEU A 1 133 ? -16.565 -2.215 10.259 1.00 96.62 133 LEU A C 1
ATOM 1110 O O . LEU A 1 133 ? -17.625 -1.617 10.049 1.00 96.62 133 LEU A O 1
ATOM 1114 N N . LEU A 1 134 ? -16.449 -3.224 11.113 1.00 94.88 134 LEU A N 1
ATOM 1115 C CA . LEU A 1 134 ? -17.499 -3.736 11.974 1.00 94.88 134 LEU A CA 1
ATOM 1116 C C . LEU A 1 134 ? -17.054 -3.668 13.447 1.00 94.88 134 LEU A C 1
ATOM 1118 O O . LEU A 1 134 ? -15.891 -3.943 13.730 1.00 94.88 134 LEU A O 1
ATOM 1122 N N . PRO A 1 135 ? -17.972 -3.346 14.377 1.00 95.62 135 PRO A N 1
ATOM 1123 C CA . PRO A 1 135 ? -19.339 -2.899 14.116 1.00 95.62 135 PRO A CA 1
ATOM 1124 C C . PRO A 1 135 ? -19.379 -1.513 13.451 1.00 95.62 135 PRO A C 1
ATOM 1126 O O . PRO A 1 135 ? -18.448 -0.713 13.551 1.00 95.62 135 PRO A O 1
ATOM 1129 N N . ALA A 1 136 ? -20.480 -1.221 12.755 1.00 93.88 136 ALA A N 1
ATOM 1130 C CA . ALA A 1 136 ? -20.663 0.079 12.120 1.00 93.88 136 ALA A CA 1
ATOM 1131 C C . ALA A 1 136 ? -20.576 1.204 13.167 1.00 93.88 136 ALA A C 1
ATOM 1133 O O . ALA A 1 136 ? -21.208 1.135 14.220 1.00 93.88 136 ALA A O 1
ATOM 1134 N N . GLY A 1 137 ? -19.794 2.242 12.869 1.00 91.62 137 GLY A N 1
ATOM 1135 C CA . GLY A 1 137 ? -19.555 3.357 13.788 1.00 91.62 137 GLY A CA 1
ATOM 1136 C C . GLY A 1 137 ? -18.357 3.180 14.726 1.00 91.62 137 GLY A C 1
ATOM 1137 O O . GLY A 1 137 ? -17.975 4.166 15.352 1.00 91.62 137 GLY A O 1
ATOM 1138 N N . ALA A 1 138 ? -17.714 2.005 14.770 1.00 94.44 138 ALA A N 1
ATOM 1139 C CA . ALA A 1 138 ? -16.467 1.807 15.514 1.00 94.44 138 ALA A CA 1
ATOM 1140 C C . ALA A 1 138 ? -15.407 2.844 15.107 1.00 94.44 138 ALA A C 1
ATOM 1142 O O . ALA A 1 138 ? -15.287 3.195 13.934 1.00 94.44 138 ALA A O 1
ATOM 1143 N N . GLY A 1 139 ? -14.663 3.373 16.068 1.00 93.62 139 GLY A N 1
ATOM 1144 C CA . GLY A 1 139 ? -13.595 4.357 15.890 1.00 93.62 139 GLY A CA 1
ATOM 1145 C C . GLY A 1 139 ? -12.430 4.069 16.830 1.00 93.62 139 GLY A C 1
ATOM 1146 O O . GLY A 1 139 ? -12.316 2.959 17.341 1.00 93.62 139 GLY A O 1
ATOM 1147 N N . HIS A 1 140 ? -11.580 5.064 17.072 1.00 93.25 140 HIS A N 1
ATOM 1148 C CA . HIS A 1 140 ? -10.454 4.908 17.989 1.00 93.25 140 HIS A CA 1
ATOM 1149 C C . HIS A 1 140 ? -10.901 4.356 19.360 1.00 93.25 140 HIS A C 1
ATOM 1151 O O . HIS A 1 140 ? -11.895 4.819 19.924 1.00 93.25 140 HIS A O 1
ATOM 1157 N N . LEU A 1 141 ? -10.167 3.362 19.866 1.00 92.00 141 LEU A N 1
ATOM 1158 C CA . LEU A 1 141 ? -10.399 2.592 21.094 1.00 92.00 141 LEU A CA 1
ATOM 1159 C C . LEU A 1 141 ? -11.684 1.751 21.102 1.00 92.00 141 LEU A C 1
ATOM 1161 O O . LEU A 1 141 ? -12.112 1.285 22.157 1.00 92.00 141 LEU A O 1
ATOM 1165 N N . SER A 1 142 ? -12.324 1.552 19.948 1.00 92.81 142 SER A N 1
ATOM 1166 C CA . SER A 1 142 ? -13.404 0.566 19.842 1.00 92.81 142 SER A CA 1
ATOM 1167 C C . SER A 1 142 ? -12.828 -0.837 19.917 1.00 92.81 142 SER A C 1
ATOM 1169 O O . SER A 1 142 ? -11.837 -1.119 19.253 1.00 92.81 142 SER A O 1
ATOM 1171 N N . THR A 1 143 ? -13.471 -1.704 20.692 1.00 91.38 143 THR A N 1
ATOM 1172 C CA . THR A 1 143 ? -12.980 -3.060 20.935 1.00 91.38 143 THR A CA 1
ATOM 1173 C C . THR A 1 143 ? -13.744 -4.121 20.151 1.00 91.38 143 THR A C 1
ATOM 1175 O O . THR A 1 143 ? -14.891 -3.895 19.752 1.00 91.38 143 THR A O 1
ATOM 1178 N N . ASN A 1 144 ? -13.128 -5.294 19.973 1.00 88.81 144 ASN A N 1
ATOM 1179 C CA . ASN A 1 144 ? -13.677 -6.450 19.250 1.00 88.81 144 ASN A CA 1
ATOM 1180 C C . ASN A 1 144 ? -14.150 -6.082 17.841 1.00 88.81 144 ASN A C 1
ATOM 1182 O O . ASN A 1 144 ? -15.318 -6.257 17.475 1.00 88.81 144 ASN A O 1
ATOM 1186 N N . ILE A 1 145 ? -13.232 -5.530 17.064 1.00 92.50 145 ILE A N 1
ATOM 1187 C CA . ILE A 1 145 ? -13.507 -4.981 15.747 1.00 92.50 145 ILE A CA 1
ATOM 1188 C C . ILE A 1 145 ? -13.039 -5.937 14.651 1.00 92.50 145 ILE A C 1
ATOM 1190 O O . ILE A 1 145 ? -12.113 -6.728 14.810 1.00 92.50 145 ILE A O 1
ATOM 1194 N N . THR A 1 146 ? -13.710 -5.869 13.508 1.00 94.69 146 THR A N 1
ATOM 1195 C CA . THR A 1 146 ? -13.260 -6.523 12.280 1.00 94.69 146 THR A CA 1
ATOM 1196 C C . THR A 1 146 ? -13.160 -5.466 11.202 1.00 94.69 146 THR A C 1
ATOM 1198 O O . THR A 1 146 ? -14.144 -4.775 10.930 1.00 94.69 146 THR A O 1
ATOM 1201 N N . TRP A 1 147 ? -12.026 -5.379 10.523 1.00 95.00 147 TRP A N 1
ATOM 1202 C CA . TRP A 1 147 ? -11.905 -4.557 9.326 1.00 95.00 147 TRP A CA 1
ATOM 1203 C C . TRP A 1 147 ? -11.378 -5.356 8.149 1.00 95.00 147 TRP A C 1
ATOM 1205 O O . TRP A 1 147 ? -10.720 -6.387 8.288 1.00 95.00 147 TRP A O 1
ATOM 1215 N N . THR A 1 148 ? -11.727 -4.889 6.957 1.00 95.62 148 THR A N 1
ATOM 1216 C CA . THR A 1 148 ? -11.235 -5.459 5.708 1.00 95.62 148 THR A CA 1
ATOM 1217 C C . THR A 1 148 ? -10.661 -4.368 4.839 1.00 95.62 148 THR A C 1
ATOM 1219 O O . THR A 1 148 ? -11.171 -3.250 4.852 1.00 95.62 148 THR A O 1
ATOM 1222 N N . MET A 1 149 ? -9.686 -4.714 4.013 1.00 97.06 149 MET A N 1
ATOM 1223 C CA . MET A 1 149 ? -9.257 -3.890 2.889 1.00 97.06 149 MET A CA 1
ATOM 1224 C C . MET A 1 149 ? -9.215 -4.755 1.637 1.00 97.06 149 MET A C 1
ATOM 1226 O O . MET A 1 149 ? -8.779 -5.904 1.689 1.00 97.06 149 MET A O 1
ATOM 1230 N N . GLU A 1 150 ? -9.675 -4.208 0.522 1.00 95.94 150 GLU A N 1
ATOM 1231 C CA . GLU A 1 150 ? -9.559 -4.814 -0.800 1.00 95.94 150 GLU A CA 1
ATOM 1232 C C . GLU A 1 150 ? -8.998 -3.772 -1.753 1.00 95.94 150 GLU A C 1
ATOM 1234 O O . GLU A 1 150 ? -9.530 -2.664 -1.812 1.00 95.94 150 GLU A O 1
ATOM 1239 N N . PHE A 1 151 ? -7.961 -4.120 -2.508 1.00 96.06 151 PHE A N 1
ATOM 1240 C CA . PHE A 1 151 ? -7.461 -3.251 -3.559 1.00 96.06 151 PHE A CA 1
ATOM 1241 C C . PHE A 1 151 ? -7.121 -3.990 -4.841 1.00 96.06 151 PHE A C 1
ATOM 1243 O O . PHE A 1 151 ? -6.856 -5.196 -4.853 1.00 96.06 151 PHE A O 1
ATOM 1250 N N . ARG A 1 152 ? -7.072 -3.204 -5.915 1.00 96.06 152 ARG A N 1
ATOM 1251 C CA . ARG A 1 152 ? -6.365 -3.541 -7.144 1.00 96.06 152 ARG A CA 1
ATOM 1252 C C . ARG A 1 152 ? -5.386 -2.428 -7.494 1.00 96.06 152 ARG A C 1
ATOM 1254 O O . ARG A 1 152 ? -5.749 -1.254 -7.428 1.00 96.06 152 ARG A O 1
ATOM 1261 N N . ALA A 1 153 ? -4.166 -2.789 -7.873 1.00 97.19 153 ALA A N 1
ATOM 1262 C CA . ALA A 1 153 ? -3.107 -1.820 -8.120 1.00 97.19 153 ALA A CA 1
ATOM 1263 C C . ALA A 1 153 ? -2.238 -2.167 -9.330 1.00 97.19 153 ALA A C 1
ATOM 1265 O O . ALA A 1 153 ? -1.969 -3.325 -9.652 1.00 97.19 153 ALA A O 1
ATOM 1266 N N . ALA A 1 154 ? -1.787 -1.114 -9.987 1.00 97.06 154 ALA A N 1
ATOM 1267 C CA . ALA A 1 154 ? -0.679 -1.093 -10.912 1.00 97.06 154 ALA A CA 1
ATOM 1268 C C . ALA A 1 154 ? 0.656 -1.308 -10.198 1.00 97.06 154 ALA A C 1
ATOM 1270 O O . ALA A 1 154 ? 0.887 -0.687 -9.167 1.00 97.06 154 ALA A O 1
ATOM 1271 N N . LEU A 1 155 ? 1.557 -2.099 -10.789 1.00 96.75 155 LEU A N 1
ATOM 1272 C CA . LEU A 1 155 ? 2.935 -2.237 -10.313 1.00 96.75 155 LEU A CA 1
ATOM 1273 C C . LEU A 1 155 ? 3.948 -1.740 -11.339 1.00 96.75 155 LEU A C 1
ATOM 1275 O O . LEU A 1 155 ? 3.677 -1.740 -12.539 1.00 96.75 155 LEU A O 1
ATOM 1279 N N . TRP A 1 156 ? 5.128 -1.371 -10.855 1.00 96.94 156 TRP A N 1
ATOM 1280 C CA . TRP A 1 156 ? 6.206 -0.772 -11.625 1.00 96.94 156 TRP A CA 1
ATOM 1281 C C . TRP A 1 156 ? 7.517 -1.492 -11.312 1.00 96.94 156 TRP A C 1
ATOM 1283 O O . TRP A 1 156 ? 7.805 -1.736 -10.142 1.00 96.94 156 TRP A O 1
ATOM 1293 N N . ASP A 1 157 ? 8.276 -1.816 -12.356 1.00 96.38 157 ASP A N 1
ATOM 1294 C CA . ASP A 1 157 ? 9.649 -2.332 -12.261 1.00 96.38 157 ASP A CA 1
ATOM 1295 C C . ASP A 1 157 ? 10.600 -1.191 -11.857 1.00 96.38 157 ASP A C 1
ATOM 1297 O O . ASP A 1 157 ? 11.523 -1.360 -11.070 1.00 96.38 157 ASP A O 1
ATOM 1301 N N . ILE A 1 158 ? 10.320 0.016 -12.365 1.00 95.75 158 ILE A N 1
ATOM 1302 C CA . ILE A 1 158 ? 10.930 1.271 -11.919 1.00 95.75 158 ILE A CA 1
ATOM 1303 C C . ILE A 1 158 ? 9.803 2.242 -11.590 1.00 95.75 158 ILE A C 1
ATOM 1305 O O . ILE A 1 158 ? 9.048 2.638 -12.475 1.00 95.75 158 ILE A O 1
ATOM 1309 N N . HIS A 1 159 ? 9.710 2.646 -10.334 1.00 95.00 159 HIS A N 1
ATOM 1310 C CA . HIS A 1 159 ? 8.820 3.668 -9.808 1.00 95.00 159 HIS A CA 1
ATOM 1311 C C . HIS A 1 159 ? 9.581 4.991 -9.677 1.00 95.00 159 HIS A C 1
ATOM 1313 O O . HIS A 1 159 ? 10.541 5.104 -8.917 1.00 95.00 159 HIS A O 1
ATOM 1319 N N . ASN A 1 160 ? 9.185 5.980 -10.472 1.00 95.06 160 ASN A N 1
ATOM 1320 C CA . ASN A 1 160 ? 9.812 7.297 -10.542 1.00 95.06 160 ASN A CA 1
ATOM 1321 C C . ASN A 1 160 ? 8.816 8.394 -10.122 1.00 95.06 160 ASN A C 1
ATOM 1323 O O . ASN A 1 160 ? 7.745 8.116 -9.591 1.00 95.06 160 ASN A O 1
ATOM 1327 N N . THR A 1 161 ? 9.136 9.663 -10.351 1.00 95.62 161 THR A N 1
ATOM 1328 C CA . THR A 1 161 ? 8.302 10.813 -9.967 1.00 95.62 161 THR A CA 1
ATOM 1329 C C . THR A 1 161 ? 7.050 11.000 -10.820 1.00 95.62 161 THR A C 1
ATOM 1331 O O . THR A 1 161 ? 6.220 11.843 -10.489 1.00 95.62 161 THR A O 1
ATOM 1334 N N . SER A 1 162 ? 6.877 10.229 -11.896 1.00 96.06 162 SER A N 1
ATOM 1335 C CA . SER A 1 162 ? 5.652 10.234 -12.698 1.00 96.06 162 SER A CA 1
ATOM 1336 C C . SER A 1 162 ? 5.412 8.892 -13.404 1.00 96.06 162 SER A C 1
ATOM 1338 O O . SER A 1 162 ? 6.365 8.124 -13.585 1.00 96.06 162 SER A O 1
ATOM 1340 N N . PRO A 1 163 ? 4.182 8.609 -13.873 1.00 96.12 163 PRO A N 1
ATOM 1341 C CA . PRO A 1 163 ? 3.904 7.424 -14.686 1.00 96.12 163 PRO A CA 1
ATOM 1342 C C . PRO A 1 163 ? 4.774 7.334 -15.950 1.00 96.12 163 PRO A C 1
ATOM 1344 O O . PRO A 1 163 ? 5.226 6.253 -16.313 1.00 96.12 163 PRO A O 1
ATOM 1347 N N . GLU A 1 164 ? 5.042 8.461 -16.617 1.00 97.06 164 GLU A N 1
ATOM 1348 C CA . GLU A 1 164 ? 5.777 8.526 -17.893 1.00 97.06 164 GLU A CA 1
ATOM 1349 C C . GLU A 1 164 ? 7.274 8.249 -17.737 1.00 97.06 164 GLU A C 1
ATOM 1351 O O . GLU A 1 164 ? 7.936 7.834 -18.687 1.00 97.06 164 GLU A O 1
ATOM 1356 N N . THR A 1 165 ? 7.814 8.516 -16.549 1.00 96.56 165 THR A N 1
ATOM 1357 C CA . THR A 1 165 ? 9.223 8.279 -16.206 1.00 96.56 165 THR A CA 1
ATOM 1358 C C . THR A 1 165 ? 9.431 6.952 -15.473 1.00 96.56 165 THR A C 1
ATOM 1360 O O . THR A 1 165 ? 10.566 6.600 -15.143 1.00 96.56 165 THR A O 1
ATOM 1363 N N . SER A 1 166 ? 8.341 6.219 -15.239 1.00 97.19 166 SER A N 1
ATOM 1364 C CA . SER A 1 166 ? 8.309 4.910 -14.595 1.00 97.19 166 SER A CA 1
ATOM 1365 C C . SER A 1 166 ? 8.237 3.785 -15.630 1.00 97.19 166 SER A C 1
ATOM 1367 O O . SER A 1 166 ? 7.751 3.967 -16.747 1.00 97.19 166 SER A O 1
ATOM 1369 N N . ILE A 1 167 ? 8.705 2.591 -15.265 1.00 97.56 167 ILE A N 1
ATOM 1370 C CA . ILE A 1 167 ? 8.621 1.386 -16.099 1.00 97.56 167 ILE A CA 1
ATOM 1371 C C . ILE A 1 167 ? 7.534 0.486 -15.539 1.00 97.56 167 ILE A C 1
ATOM 1373 O O . ILE A 1 167 ? 7.634 -0.011 -14.419 1.00 97.56 167 ILE A O 1
ATOM 1377 N N . ARG A 1 168 ? 6.471 0.294 -16.319 1.00 96.94 168 ARG A N 1
ATOM 1378 C CA . ARG A 1 168 ? 5.322 -0.511 -15.914 1.00 96.94 168 ARG A CA 1
ATOM 1379 C C . ARG A 1 168 ? 5.690 -1.992 -15.847 1.00 96.94 168 ARG A C 1
ATOM 1381 O O . ARG A 1 168 ? 6.145 -2.540 -16.848 1.00 96.94 168 ARG A O 1
ATOM 1388 N N . HIS A 1 169 ? 5.376 -2.649 -14.730 1.00 97.19 169 HIS A N 1
ATOM 1389 C CA . HIS A 1 169 ? 5.453 -4.104 -14.657 1.00 97.19 169 HIS A CA 1
ATOM 1390 C C . HIS A 1 169 ? 4.372 -4.726 -15.541 1.00 97.19 169 HIS A C 1
ATOM 1392 O O . HIS A 1 169 ? 3.200 -4.330 -15.488 1.00 97.19 169 HIS A O 1
ATOM 1398 N N . ILE A 1 170 ? 4.750 -5.726 -16.334 1.00 96.31 170 ILE A N 1
ATOM 1399 C CA . ILE A 1 170 ? 3.815 -6.508 -17.148 1.00 96.31 170 ILE A CA 1
ATOM 1400 C C . ILE A 1 170 ? 3.671 -7.894 -16.535 1.00 96.31 170 ILE A C 1
ATOM 1402 O O . ILE A 1 170 ? 4.588 -8.716 -16.646 1.00 96.31 170 ILE A O 1
ATOM 1406 N N . PHE A 1 171 ? 2.512 -8.153 -15.934 1.00 93.06 171 PHE A N 1
ATOM 1407 C CA . PHE A 1 171 ? 2.195 -9.441 -15.335 1.00 93.06 171 PHE A CA 1
ATOM 1408 C C . PHE A 1 171 ? 2.026 -10.521 -16.396 1.00 93.06 171 PHE A C 1
ATOM 1410 O O . PHE A 1 171 ? 1.325 -10.335 -17.396 1.00 93.06 171 PHE A O 1
ATOM 1417 N N . GLN A 1 172 ? 2.685 -11.653 -16.167 1.00 90.31 172 GLN A N 1
ATOM 1418 C CA . GLN A 1 172 ? 2.666 -12.827 -17.031 1.00 90.31 172 GLN A CA 1
ATOM 1419 C C . GLN A 1 172 ? 2.850 -14.083 -16.171 1.00 90.31 172 GLN A C 1
ATOM 1421 O O . GLN A 1 172 ? 3.470 -13.983 -15.105 1.00 90.31 172 GLN A O 1
ATOM 1426 N N . PRO A 1 173 ? 2.365 -15.249 -16.634 1.00 86.12 173 PRO A N 1
ATOM 1427 C CA . PRO A 1 173 ? 2.639 -16.517 -15.973 1.00 86.12 173 PRO A CA 1
ATOM 1428 C C . PRO A 1 173 ? 4.144 -16.752 -15.801 1.00 86.12 173 PRO A C 1
ATOM 1430 O O . PRO A 1 173 ? 4.955 -16.268 -16.594 1.00 86.12 173 PRO A O 1
ATOM 1433 N N . ASP A 1 174 ? 4.504 -17.491 -14.756 1.00 85.38 174 ASP A N 1
ATOM 1434 C CA . ASP A 1 174 ? 5.864 -17.930 -14.417 1.00 85.38 174 ASP A CA 1
ATOM 1435 C C . ASP A 1 174 ? 6.864 -16.815 -14.070 1.00 85.38 174 ASP A C 1
ATOM 1437 O O . ASP A 1 174 ? 8.019 -17.097 -13.737 1.00 85.38 174 ASP A O 1
ATOM 1441 N N . LYS A 1 175 ? 6.443 -15.545 -14.079 1.00 90.12 175 LYS A N 1
ATOM 1442 C CA . LYS A 1 175 ? 7.235 -14.467 -13.485 1.00 90.12 175 LYS A CA 1
ATOM 1443 C C . LYS A 1 175 ? 7.285 -14.610 -11.968 1.00 90.12 175 LYS A C 1
ATOM 1445 O O . LYS A 1 175 ? 6.385 -15.175 -11.346 1.00 90.12 175 LYS A O 1
ATOM 1450 N N . ILE A 1 176 ? 8.344 -14.068 -11.383 1.00 90.19 176 ILE A N 1
ATOM 1451 C CA . ILE A 1 176 ? 8.517 -13.992 -9.937 1.00 90.19 176 ILE A CA 1
ATOM 1452 C C . ILE A 1 176 ? 8.393 -12.529 -9.538 1.00 90.19 176 ILE A C 1
ATOM 1454 O O . ILE A 1 176 ? 8.951 -11.666 -10.209 1.00 90.19 176 ILE A O 1
ATOM 1458 N N . ILE A 1 177 ? 7.669 -12.272 -8.453 1.00 92.75 177 ILE A N 1
ATOM 1459 C CA . ILE A 1 177 ? 7.666 -10.980 -7.767 1.00 92.75 177 ILE A CA 1
ATOM 1460 C C . ILE A 1 177 ? 8.027 -11.192 -6.298 1.00 92.75 177 ILE A C 1
ATOM 1462 O O . ILE A 1 177 ? 7.820 -12.274 -5.737 1.00 92.75 177 ILE A O 1
ATOM 1466 N N . HIS A 1 178 ? 8.501 -10.144 -5.637 1.00 91.19 178 HIS A N 1
ATOM 1467 C CA . HIS A 1 178 ? 8.542 -10.087 -4.181 1.00 91.19 178 HIS A CA 1
ATOM 1468 C C . HIS A 1 178 ? 7.332 -9.317 -3.684 1.00 91.19 178 HIS A C 1
ATOM 1470 O O . HIS A 1 178 ? 7.207 -8.122 -3.922 1.00 91.19 178 HIS A O 1
ATOM 1476 N N . PHE A 1 179 ? 6.446 -10.002 -2.965 1.00 88.12 179 PHE A N 1
ATOM 1477 C CA . PHE A 1 179 ? 5.298 -9.388 -2.310 1.00 88.12 179 PHE A CA 1
ATOM 1478 C C . PHE A 1 179 ? 5.312 -9.730 -0.822 1.00 88.12 179 PHE A C 1
ATOM 1480 O O . PHE A 1 179 ? 5.480 -10.882 -0.406 1.00 88.12 179 PHE A O 1
ATOM 1487 N N . GLY A 1 180 ? 5.113 -8.727 0.019 1.00 85.69 180 GLY A N 1
ATOM 1488 C CA . GLY A 1 180 ? 4.879 -8.937 1.434 1.00 85.69 180 GLY A CA 1
ATOM 1489 C C . GLY A 1 180 ? 3.843 -7.985 1.971 1.00 85.69 180 GLY A C 1
ATOM 1490 O O . GLY A 1 180 ? 3.752 -6.837 1.550 1.00 85.69 180 GLY A O 1
ATOM 1491 N N . ALA A 1 181 ? 3.116 -8.466 2.966 1.00 86.50 181 ALA A N 1
ATOM 1492 C CA . ALA A 1 181 ? 2.260 -7.643 3.787 1.00 86.50 181 ALA A CA 1
ATOM 1493 C C . ALA A 1 181 ? 2.602 -7.863 5.265 1.00 86.50 181 ALA A C 1
ATOM 1495 O O . ALA A 1 181 ? 3.106 -8.915 5.670 1.00 86.50 181 ALA A O 1
ATOM 1496 N N . ARG A 1 182 ? 2.368 -6.834 6.069 1.00 86.44 182 ARG A N 1
ATOM 1497 C CA . ARG A 1 182 ? 2.527 -6.833 7.520 1.00 86.44 182 ARG A CA 1
ATOM 1498 C C . ARG A 1 182 ? 1.310 -6.147 8.111 1.00 86.44 182 ARG A C 1
ATOM 1500 O O . ARG A 1 182 ? 0.980 -5.045 7.687 1.00 86.44 182 ARG A O 1
ATOM 1507 N N . VAL A 1 183 ? 0.690 -6.777 9.099 1.00 87.06 183 VAL A N 1
ATOM 1508 C CA . VAL A 1 183 ? -0.356 -6.140 9.905 1.00 87.06 183 VAL A CA 1
ATOM 1509 C C . VAL A 1 183 ? 0.306 -5.574 11.154 1.00 87.06 183 VAL A C 1
ATOM 1511 O O . VAL A 1 183 ? 1.038 -6.291 11.849 1.00 87.06 183 VAL A O 1
ATOM 1514 N N . GLY A 1 184 ? 0.129 -4.274 11.370 1.00 85.38 184 GLY A N 1
ATOM 1515 C CA . GLY A 1 184 ? 0.471 -3.609 12.617 1.00 85.38 184 GLY A CA 1
ATOM 1516 C C . GLY A 1 184 ? -0.773 -3.502 13.483 1.00 85.38 184 GLY A C 1
ATOM 1517 O O . GLY A 1 184 ? -1.787 -3.010 13.004 1.00 85.38 184 GLY A O 1
ATOM 1518 N N . ASP A 1 185 ? -0.648 -3.960 14.720 1.00 82.12 185 ASP A N 1
ATOM 1519 C CA . ASP A 1 185 ? -1.612 -3.791 15.805 1.00 82.12 185 ASP A CA 1
ATOM 1520 C C . ASP A 1 185 ? -0.922 -2.942 16.872 1.00 82.12 185 ASP A C 1
ATOM 1522 O O . ASP A 1 185 ? 0.209 -3.228 17.298 1.00 82.12 185 ASP A O 1
ATOM 1526 N N . SER A 1 186 ? -1.579 -1.855 17.245 1.00 78.88 186 SER A N 1
ATOM 1527 C CA . SER A 1 186 ? -1.070 -0.848 18.152 1.00 78.88 186 SER A CA 1
ATOM 1528 C C . SER A 1 186 ? -2.041 -0.607 19.312 1.00 78.88 186 SER A C 1
ATOM 1530 O O . SER A 1 186 ? -2.469 0.519 19.519 1.00 78.88 186 SER A O 1
ATOM 1532 N N . ASP A 1 187 ? -2.334 -1.595 20.162 1.00 65.62 187 ASP A N 1
ATOM 1533 C CA . ASP A 1 187 ? -3.197 -1.360 21.349 1.00 65.62 187 ASP A CA 1
ATOM 1534 C C . ASP A 1 187 ? -2.625 -0.387 22.425 1.00 65.62 187 ASP A C 1
ATOM 1536 O O . ASP A 1 187 ? -3.212 -0.217 23.498 1.00 65.62 187 ASP A O 1
ATOM 1540 N N . GLY A 1 188 ? -1.463 0.253 22.208 1.00 58.72 188 GLY A N 1
ATOM 1541 C CA . GLY A 1 188 ? -0.754 1.101 23.186 1.00 58.72 188 GLY A CA 1
ATOM 1542 C C . GLY A 1 188 ? 0.086 2.233 22.568 1.00 58.72 188 GLY A C 1
ATOM 1543 O O . GLY A 1 188 ? -0.199 2.699 21.468 1.00 58.72 188 GLY A O 1
ATOM 1544 N N . GLU A 1 189 ? 1.113 2.736 23.271 1.00 47.38 189 GLU A N 1
ATOM 1545 C CA . GLU A 1 189 ? 2.085 3.681 22.682 1.00 47.38 189 GLU A CA 1
ATOM 1546 C C . GLU A 1 189 ? 2.993 2.956 21.669 1.00 47.38 189 GLU A C 1
ATOM 1548 O O . GLU A 1 189 ? 4.087 2.498 21.996 1.00 47.38 189 GLU A O 1
ATOM 1553 N N . GLY A 1 190 ? 2.516 2.853 20.427 1.00 51.12 190 GLY A N 1
ATOM 1554 C CA . GLY A 1 190 ? 3.200 2.204 19.307 1.00 51.12 190 GLY A CA 1
ATOM 1555 C C . GLY A 1 190 ? 2.691 0.790 19.012 1.00 51.12 190 GLY A C 1
ATOM 1556 O O . GLY A 1 190 ? 1.824 0.268 19.708 1.00 51.12 190 GLY A O 1
ATOM 1557 N N . ALA A 1 191 ? 3.250 0.177 17.962 1.00 53.62 191 ALA A N 1
ATOM 1558 C CA . ALA A 1 191 ? 2.865 -1.162 17.514 1.00 53.62 191 ALA A CA 1
ATOM 1559 C C . ALA A 1 191 ? 3.183 -2.215 18.585 1.00 53.62 191 ALA A C 1
ATOM 1561 O O . ALA A 1 191 ? 4.351 -2.554 18.800 1.00 53.62 191 ALA A O 1
ATOM 1562 N N . LYS A 1 192 ? 2.139 -2.728 19.238 1.00 59.41 192 LYS A N 1
ATOM 1563 C CA . LYS A 1 192 ? 2.188 -3.795 20.240 1.00 59.41 192 LYS A CA 1
ATOM 1564 C C . LYS A 1 192 ? 2.498 -5.132 19.576 1.00 59.41 192 LYS A C 1
ATOM 1566 O O . LYS A 1 192 ? 3.334 -5.888 20.076 1.00 59.41 192 LYS A O 1
ATOM 1571 N N . HIS A 1 193 ? 1.907 -5.381 18.409 1.00 63.47 193 HIS A N 1
ATOM 1572 C CA . HIS A 1 193 ? 2.129 -6.589 17.630 1.00 63.47 193 HIS A CA 1
ATOM 1573 C C . HIS A 1 193 ? 2.427 -6.265 16.161 1.00 63.47 193 HIS A C 1
ATOM 1575 O O . HIS A 1 193 ? 1.842 -5.387 15.530 1.00 63.47 193 HIS A O 1
ATOM 1581 N N . ARG A 1 194 ? 3.410 -6.979 15.602 1.00 64.06 194 ARG A N 1
ATOM 1582 C CA . ARG A 1 194 ? 3.765 -6.927 14.179 1.00 64.06 194 ARG A CA 1
ATOM 1583 C C . ARG A 1 194 ? 3.864 -8.346 13.674 1.00 64.06 194 ARG A C 1
ATOM 1585 O O . ARG A 1 194 ? 4.875 -9.016 13.885 1.00 64.06 194 ARG A O 1
ATOM 1592 N N . MET A 1 195 ? 2.817 -8.804 13.012 1.00 66.81 195 MET A N 1
ATOM 1593 C CA . MET A 1 195 ? 2.819 -10.142 12.451 1.00 66.81 195 MET A CA 1
ATOM 1594 C C . MET A 1 195 ? 3.478 -10.143 11.073 1.00 66.81 195 MET A C 1
ATOM 1596 O O . MET A 1 195 ? 3.161 -9.337 10.197 1.00 66.81 195 MET A O 1
ATOM 1600 N N . VAL A 1 196 ? 4.422 -11.064 10.899 1.00 66.88 196 VAL A N 1
ATOM 1601 C CA . VAL A 1 196 ? 5.156 -11.302 9.654 1.00 66.88 196 VAL A CA 1
ATOM 1602 C C . VAL A 1 196 ? 5.030 -12.769 9.268 1.00 66.88 196 VAL A C 1
ATOM 1604 O O . VAL A 1 196 ? 4.762 -13.620 10.116 1.00 66.88 196 VAL A O 1
ATOM 1607 N N . MET A 1 197 ? 5.243 -13.082 7.989 1.00 65.50 197 MET A N 1
ATOM 1608 C CA . MET A 1 197 ? 5.315 -14.476 7.558 1.00 65.50 197 MET A CA 1
ATOM 1609 C C . MET A 1 197 ? 6.444 -15.212 8.289 1.00 65.50 197 MET A C 1
ATOM 1611 O O . MET A 1 197 ? 7.556 -14.697 8.421 1.00 65.50 197 MET A O 1
ATOM 1615 N N . ILE A 1 198 ? 6.162 -16.431 8.753 1.00 58.97 198 ILE A N 1
ATOM 1616 C CA . ILE A 1 198 ? 7.160 -17.293 9.395 1.00 58.97 198 ILE A CA 1
ATO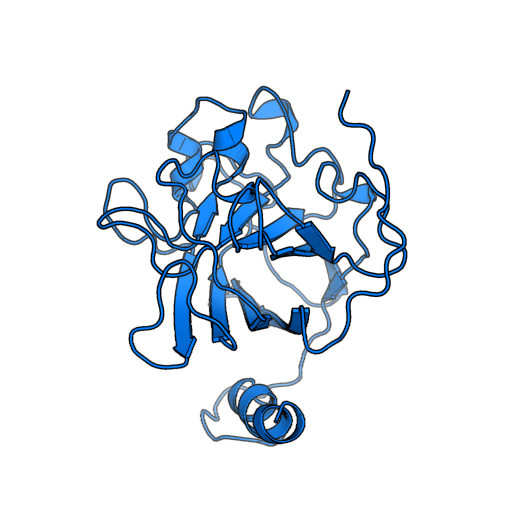M 1617 C C . ILE A 1 198 ? 8.302 -17.544 8.402 1.00 58.97 198 ILE A C 1
ATOM 1619 O O . ILE A 1 198 ? 8.067 -17.959 7.271 1.00 58.97 198 ILE A O 1
ATOM 1623 N N . GLY A 1 199 ? 9.539 -17.281 8.831 1.00 57.72 199 GLY A N 1
ATOM 1624 C CA . GLY A 1 199 ? 10.732 -17.381 7.984 1.00 57.72 199 GLY A CA 1
ATOM 1625 C C . GLY A 1 199 ? 11.120 -16.084 7.265 1.00 57.72 199 GLY A C 1
ATOM 1626 O O . GLY A 1 199 ? 12.210 -16.028 6.697 1.00 57.72 199 GLY A O 1
ATOM 1627 N N . ALA A 1 200 ? 10.300 -15.028 7.332 1.00 63.16 200 ALA A N 1
ATOM 1628 C CA . ALA A 1 200 ? 10.709 -13.701 6.881 1.00 63.16 200 ALA A CA 1
ATOM 1629 C C . ALA A 1 200 ? 11.843 -13.162 7.768 1.00 63.16 200 ALA A C 1
ATOM 1631 O O . ALA A 1 200 ? 11.799 -13.265 8.997 1.00 63.16 200 ALA A O 1
ATOM 1632 N N . GLN A 1 201 ? 12.864 -12.565 7.152 1.00 66.50 201 GLN A N 1
ATOM 1633 C CA . GLN A 1 201 ? 13.955 -11.935 7.899 1.00 66.50 201 GLN A CA 1
ATOM 1634 C C . GLN A 1 201 ? 13.456 -10.657 8.601 1.00 66.50 201 GLN A C 1
ATOM 1636 O O . GLN A 1 201 ? 12.590 -9.965 8.059 1.00 66.50 201 GLN A O 1
ATOM 1641 N N . PRO A 1 202 ? 14.041 -10.253 9.749 1.00 64.81 202 PRO A N 1
ATOM 1642 C CA . PRO A 1 202 ? 13.648 -9.027 10.461 1.00 64.81 202 PRO A CA 1
ATOM 1643 C C . PRO A 1 202 ? 13.661 -7.760 9.586 1.00 64.81 202 PRO A C 1
ATOM 1645 O O . PRO A 1 202 ? 12.88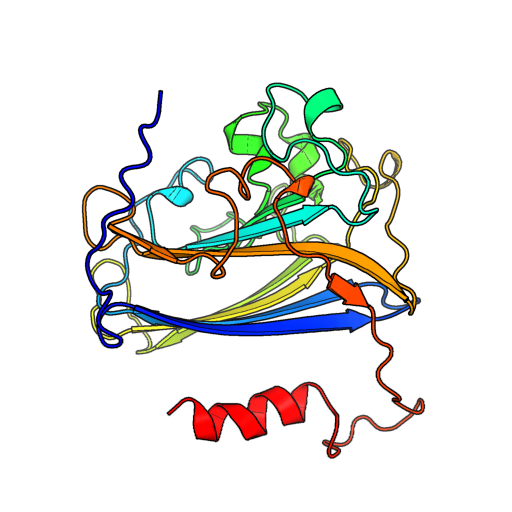6 -6.830 9.798 1.00 64.81 202 PRO A O 1
ATOM 1648 N N . GLN A 1 203 ? 14.525 -7.746 8.568 1.00 75.06 203 GLN A N 1
ATOM 1649 C CA . GLN A 1 203 ? 14.713 -6.640 7.631 1.00 75.06 203 GLN A CA 1
ATOM 1650 C C . GLN A 1 203 ? 13.839 -6.733 6.368 1.00 75.06 203 GLN A C 1
ATOM 1652 O O . GLN A 1 203 ? 14.039 -5.929 5.463 1.00 75.06 203 GLN A O 1
ATOM 1657 N N . ALA A 1 204 ? 12.886 -7.672 6.276 1.00 73.56 204 ALA A N 1
ATOM 1658 C CA . ALA A 1 204 ? 12.028 -7.820 5.093 1.00 73.56 204 ALA A CA 1
ATOM 1659 C C . ALA A 1 204 ? 11.350 -6.497 4.711 1.00 73.56 204 ALA A C 1
ATOM 1661 O O . ALA A 1 204 ? 11.476 -6.040 3.586 1.00 73.56 204 ALA A O 1
ATOM 1662 N N . GLY A 1 205 ? 10.830 -5.752 5.691 1.00 76.00 205 GLY A N 1
ATOM 1663 C CA . GLY A 1 205 ? 10.238 -4.434 5.436 1.00 76.00 205 GLY A CA 1
ATOM 1664 C C . GLY A 1 205 ? 11.204 -3.321 4.995 1.00 76.00 205 GLY A C 1
ATOM 1665 O O . GLY A 1 205 ? 10.789 -2.169 4.897 1.00 76.00 205 GLY A O 1
ATOM 1666 N N . GLN A 1 206 ? 12.486 -3.631 4.792 1.00 84.19 206 GLN A N 1
ATOM 1667 C CA . GLN A 1 206 ? 13.518 -2.702 4.331 1.00 84.19 206 GLN A CA 1
ATOM 1668 C C . GLN A 1 206 ? 14.187 -3.151 3.033 1.00 84.19 206 GLN A C 1
ATOM 1670 O O . GLN A 1 206 ? 14.774 -2.310 2.356 1.00 84.19 206 GLN A O 1
ATOM 1675 N N . LYS A 1 207 ? 14.151 -4.447 2.701 1.00 86.88 207 LYS A N 1
ATOM 1676 C CA . LYS A 1 207 ? 14.889 -5.018 1.570 1.00 86.88 207 LYS A CA 1
ATOM 1677 C C . LYS A 1 207 ? 14.102 -6.131 0.892 1.00 86.88 207 LYS A C 1
ATOM 1679 O O . LYS A 1 207 ? 13.667 -7.070 1.558 1.00 86.88 207 LYS A O 1
ATOM 1684 N N . ALA A 1 208 ? 14.000 -6.055 -0.429 1.00 85.56 208 ALA A N 1
ATOM 1685 C CA . ALA A 1 208 ? 13.208 -6.971 -1.242 1.00 85.56 208 ALA A CA 1
ATOM 1686 C C . ALA A 1 208 ? 13.718 -8.414 -1.184 1.00 85.56 208 ALA A C 1
ATOM 1688 O O . ALA A 1 208 ? 12.924 -9.318 -0.949 1.00 85.56 208 ALA A O 1
ATOM 1689 N N . GLN A 1 209 ? 15.039 -8.640 -1.210 1.00 83.06 209 GLN A N 1
ATOM 1690 C CA . GLN A 1 209 ? 15.635 -9.991 -1.202 1.00 83.06 209 GLN A CA 1
ATOM 1691 C C . GLN A 1 209 ? 15.330 -10.846 0.044 1.00 83.06 209 GLN A C 1
ATOM 1693 O O . GLN A 1 209 ? 15.775 -11.987 0.152 1.00 83.06 209 GLN A O 1
ATOM 1698 N N . TYR A 1 210 ? 14.657 -10.274 1.036 1.00 82.50 210 TYR A N 1
ATOM 1699 C CA . TYR A 1 210 ? 14.243 -10.947 2.260 1.00 82.50 210 TYR A CA 1
ATOM 1700 C C . TYR A 1 210 ? 12.764 -11.346 2.260 1.00 82.50 210 TYR A C 1
ATOM 1702 O O . TYR A 1 210 ? 12.292 -11.930 3.240 1.00 82.50 210 TYR A O 1
ATOM 1710 N N . HIS A 1 211 ? 12.040 -11.023 1.191 1.00 80.25 211 HIS A N 1
ATOM 1711 C CA . HIS A 1 211 ? 10.690 -11.497 0.948 1.00 80.25 211 HIS A CA 1
ATOM 1712 C C . HIS A 1 211 ? 10.707 -12.868 0.269 1.00 80.25 211 HIS A C 1
ATOM 1714 O O . HIS A 1 211 ? 11.662 -13.206 -0.429 1.00 80.25 211 HIS A O 1
ATOM 1720 N N . PRO A 1 212 ? 9.663 -13.686 0.484 1.00 79.38 212 PRO A N 1
ATOM 1721 C CA . PRO A 1 212 ? 9.512 -14.917 -0.269 1.00 79.38 212 PRO A CA 1
ATOM 1722 C C . PRO A 1 212 ? 9.234 -14.616 -1.740 1.00 79.38 212 PRO A C 1
ATOM 1724 O O . PRO A 1 212 ? 8.609 -13.607 -2.074 1.00 79.38 212 PRO A O 1
ATOM 1727 N N . ASP A 1 213 ? 9.649 -15.543 -2.596 1.00 85.44 213 ASP A N 1
ATOM 1728 C CA . ASP A 1 213 ? 9.327 -15.521 -4.016 1.00 85.44 213 ASP A CA 1
ATOM 1729 C C . ASP A 1 213 ? 7.845 -15.850 -4.219 1.00 85.44 213 ASP A C 1
ATOM 1731 O O . ASP A 1 213 ? 7.348 -16.885 -3.763 1.00 85.44 213 ASP A O 1
ATOM 1735 N N . TRP A 1 214 ? 7.141 -14.978 -4.933 1.00 86.31 214 TRP A N 1
ATOM 1736 C CA . TRP A 1 214 ? 5.791 -15.237 -5.413 1.00 86.31 214 TRP A CA 1
ATOM 1737 C C . TRP A 1 214 ? 5.869 -15.603 -6.885 1.00 86.31 214 TRP A C 1
ATOM 1739 O O . TRP A 1 214 ? 6.049 -14.738 -7.739 1.00 86.31 214 TRP A O 1
ATOM 1749 N N . ILE A 1 215 ? 5.738 -16.897 -7.172 1.00 85.75 215 ILE A N 1
ATOM 1750 C CA . ILE A 1 215 ? 5.656 -17.398 -8.544 1.00 85.75 215 ILE A CA 1
ATOM 1751 C C . ILE A 1 215 ? 4.232 -17.159 -9.043 1.00 85.75 215 ILE A C 1
ATOM 1753 O O . ILE A 1 215 ? 3.264 -17.655 -8.457 1.00 85.75 215 ILE A O 1
ATOM 1757 N N . LEU A 1 216 ? 4.106 -16.387 -10.117 1.00 84.31 216 LEU A N 1
ATOM 1758 C CA . LEU A 1 216 ? 2.826 -16.018 -10.700 1.00 84.31 216 LEU A CA 1
ATOM 1759 C C . LEU A 1 216 ? 2.258 -17.181 -11.504 1.00 84.31 216 LEU A C 1
ATOM 1761 O O . LEU A 1 216 ? 2.606 -17.404 -12.659 1.00 84.31 216 LEU A O 1
ATOM 1765 N N . LEU A 1 217 ? 1.367 -17.935 -10.874 1.00 77.25 217 LEU A N 1
ATOM 1766 C CA . LEU A 1 217 ? 0.652 -19.016 -11.537 1.00 77.25 217 LEU A CA 1
ATOM 1767 C C . LEU A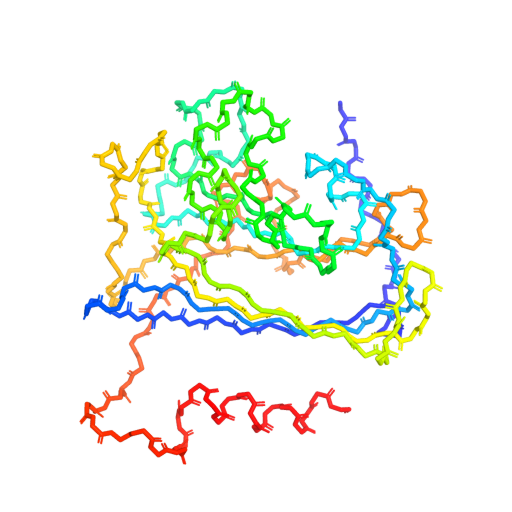 1 217 ? -0.537 -18.449 -12.307 1.00 77.25 217 LEU A C 1
ATOM 1769 O O . LEU A 1 217 ? -1.286 -17.623 -11.779 1.00 77.25 217 LEU A O 1
ATOM 1773 N N . GLU A 1 218 ? -0.709 -18.905 -13.544 1.00 76.88 218 GLU A N 1
ATOM 1774 C CA . GLU A 1 218 ? -1.926 -18.656 -14.307 1.00 76.88 218 GLU A CA 1
ATOM 1775 C C . GLU A 1 218 ? -3.091 -19.424 -13.676 1.00 76.88 218 GLU A C 1
ATOM 1777 O O . GLU A 1 218 ? -2.959 -20.587 -13.287 1.00 76.88 218 GLU A O 1
ATOM 1782 N N . ALA A 1 219 ? -4.241 -18.766 -13.569 1.00 63.03 219 ALA A N 1
ATOM 1783 C CA . ALA A 1 219 ? -5.499 -19.437 -13.300 1.00 63.03 219 ALA A CA 1
ATOM 1784 C C . ALA A 1 219 ? -6.262 -19.524 -14.622 1.00 63.03 219 ALA A C 1
ATOM 1786 O O . ALA A 1 219 ? -6.543 -18.494 -15.230 1.00 63.03 219 ALA A O 1
ATOM 1787 N N . ASP A 1 220 ? -6.601 -20.739 -15.058 1.00 50.47 220 ASP A N 1
ATOM 1788 C CA . ASP A 1 220 ? -7.450 -20.946 -16.231 1.00 50.47 220 ASP A CA 1
ATOM 1789 C C . ASP A 1 220 ? -8.823 -20.286 -16.002 1.00 50.47 220 ASP A C 1
ATOM 1791 O O . ASP A 1 220 ? -9.708 -20.855 -15.355 1.00 50.47 220 ASP A O 1
ATOM 1795 N N . GLU A 1 221 ? -9.037 -19.098 -16.563 1.00 51.34 221 GLU A N 1
ATOM 1796 C CA . GLU A 1 221 ? -10.372 -18.546 -16.775 1.00 51.34 221 GLU A CA 1
ATOM 1797 C C . GLU A 1 221 ? -10.571 -18.302 -18.270 1.00 51.34 221 GLU A C 1
ATOM 1799 O O . GLU A 1 221 ? -10.104 -17.324 -18.846 1.00 51.34 221 GLU A O 1
ATOM 1804 N N . ALA A 1 222 ? -11.288 -19.233 -18.908 1.00 43.38 222 ALA A N 1
ATOM 1805 C CA . ALA A 1 222 ? -11.823 -19.032 -20.243 1.00 43.38 222 ALA A CA 1
ATOM 1806 C C . ALA A 1 222 ? -12.637 -17.729 -20.267 1.00 43.38 222 ALA A C 1
ATOM 1808 O O . ALA A 1 222 ? -13.620 -17.585 -19.532 1.00 43.38 222 ALA A O 1
ATOM 1809 N N . GLU A 1 223 ? -12.204 -16.798 -21.116 1.00 45.25 223 GLU A N 1
ATOM 1810 C CA . GLU A 1 223 ? -12.895 -15.556 -21.434 1.00 45.25 223 GLU A CA 1
ATOM 1811 C C . GLU A 1 223 ? -14.404 -15.815 -21.617 1.00 45.25 223 GLU A C 1
ATOM 1813 O O . GLU A 1 223 ? -14.790 -16.692 -22.390 1.00 45.25 223 GLU A O 1
ATOM 1818 N N . ALA A 1 224 ? -15.244 -15.028 -20.929 1.00 44.12 224 ALA A N 1
ATOM 1819 C CA . ALA A 1 224 ? -16.684 -14.824 -21.179 1.00 44.12 224 ALA A CA 1
ATOM 1820 C C . ALA A 1 224 ? -17.735 -15.307 -20.156 1.00 44.12 224 ALA A C 1
ATOM 1822 O O . ALA A 1 224 ? -18.913 -15.306 -20.510 1.00 44.12 224 ALA A O 1
ATOM 1823 N N . GLU A 1 225 ? -17.428 -15.592 -18.884 1.00 42.69 225 GLU A N 1
ATOM 1824 C CA . GLU A 1 225 ? -18.514 -15.738 -17.891 1.00 42.69 225 GLU A CA 1
ATOM 1825 C C . GLU A 1 225 ? -18.284 -14.996 -16.570 1.00 42.69 225 GLU A C 1
ATOM 1827 O O . GLU A 1 225 ? -17.645 -15.486 -15.649 1.00 42.69 225 GLU A O 1
ATOM 1832 N N . THR A 1 226 ? -18.957 -13.850 -16.430 1.00 42.38 226 THR A N 1
ATOM 1833 C CA . THR A 1 226 ? -19.188 -13.111 -15.172 1.00 42.38 226 THR A CA 1
ATOM 1834 C C . THR A 1 226 ? -20.115 -13.847 -14.185 1.00 42.38 226 THR A C 1
ATOM 1836 O O . THR A 1 226 ? -20.637 -13.252 -13.241 1.00 42.38 226 THR A O 1
ATOM 1839 N N . ALA A 1 227 ? -20.340 -15.149 -14.374 1.00 40.81 227 ALA A N 1
ATOM 1840 C CA . ALA A 1 227 ? -21.099 -15.979 -13.451 1.00 40.81 227 ALA A CA 1
ATOM 1841 C C . ALA A 1 227 ? -20.194 -16.463 -12.306 1.00 40.81 227 ALA A C 1
ATOM 1843 O O . ALA A 1 227 ? -19.040 -16.830 -12.520 1.00 40.81 227 ALA A O 1
ATOM 1844 N N . VAL A 1 228 ? -20.723 -16.501 -11.076 1.00 44.38 228 VAL A N 1
ATOM 1845 C CA . VAL A 1 228 ? -20.045 -17.083 -9.904 1.00 44.38 228 VAL A CA 1
ATOM 1846 C C . VAL A 1 228 ? -19.787 -18.573 -10.161 1.00 44.38 228 VAL A C 1
ATOM 1848 O O . VAL A 1 228 ? -20.633 -19.424 -9.891 1.00 44.38 228 VAL A O 1
ATOM 1851 N N . ARG A 1 229 ? -18.623 -18.889 -10.729 1.00 42.34 229 ARG A N 1
ATOM 1852 C CA . ARG A 1 229 ? -18.151 -20.252 -10.987 1.00 42.34 229 ARG A CA 1
ATOM 1853 C C . ARG A 1 229 ? -17.249 -20.741 -9.861 1.00 42.34 229 ARG A C 1
ATOM 1855 O O . ARG A 1 229 ? -16.895 -20.005 -8.943 1.00 42.34 229 ARG A O 1
ATOM 1862 N N . SER A 1 230 ? -16.886 -22.021 -9.917 1.00 45.50 230 SER A N 1
ATOM 1863 C CA . SER A 1 230 ? -16.120 -22.698 -8.872 1.00 45.50 230 SER A CA 1
ATOM 1864 C C . SER A 1 230 ? -14.701 -22.169 -8.620 1.00 45.50 230 SER A C 1
ATOM 1866 O O . SER A 1 230 ? -14.079 -22.588 -7.646 1.00 45.50 230 SER A O 1
ATOM 1868 N N . THR A 1 231 ? -14.232 -21.241 -9.449 1.00 44.41 231 THR A N 1
ATOM 1869 C CA . THR A 1 231 ? -12.854 -20.737 -9.498 1.00 44.41 231 THR A CA 1
ATOM 1870 C C . THR A 1 231 ? -12.738 -19.213 -9.401 1.00 44.41 231 THR A C 1
ATOM 1872 O O . THR A 1 231 ? -11.624 -18.718 -9.316 1.00 44.41 231 THR A O 1
ATOM 1875 N N . SER A 1 232 ? -13.847 -18.462 -9.353 1.00 51.00 232 SER A N 1
ATOM 1876 C CA . SER A 1 232 ? -13.779 -16.996 -9.430 1.00 51.00 232 SER A CA 1
ATOM 1877 C C . SER A 1 232 ? -13.353 -16.329 -8.118 1.00 51.00 232 SER A C 1
ATOM 1879 O O . SER A 1 232 ? -13.620 -16.840 -7.023 1.00 51.00 232 SER A O 1
ATOM 1881 N N . TRP A 1 233 ? -12.791 -15.116 -8.208 1.00 54.97 233 TRP A N 1
ATOM 1882 C CA . TRP A 1 233 ? -12.471 -14.268 -7.046 1.00 54.97 233 TRP A CA 1
ATOM 1883 C C . TRP A 1 233 ? -13.678 -14.076 -6.109 1.00 54.97 233 TRP A C 1
ATOM 1885 O O . TRP A 1 233 ? -13.568 -14.174 -4.887 1.00 54.97 233 TRP A O 1
ATOM 1895 N N . GLY A 1 234 ? -14.875 -13.897 -6.678 1.00 54.56 234 GLY A N 1
ATOM 1896 C CA . GLY A 1 234 ? -16.126 -13.821 -5.917 1.00 54.56 234 GLY A CA 1
ATOM 1897 C C . GLY A 1 234 ? -16.457 -15.107 -5.147 1.00 54.56 234 GLY A C 1
ATOM 1898 O O . GLY A 1 234 ? -16.981 -15.048 -4.028 1.00 54.56 234 GLY A O 1
ATOM 1899 N N . ARG A 1 235 ? -16.115 -16.283 -5.687 1.00 57.72 235 ARG A N 1
ATOM 1900 C CA . ARG A 1 235 ? -16.248 -17.543 -4.951 1.00 57.72 235 ARG A CA 1
ATOM 1901 C C . ARG A 1 235 ? -15.196 -17.685 -3.859 1.00 57.72 235 ARG A C 1
ATOM 1903 O O . ARG A 1 235 ? -15.582 -18.072 -2.763 1.00 57.72 235 ARG A O 1
ATOM 1910 N N . ILE A 1 236 ? -13.918 -17.395 -4.119 1.00 55.47 236 ILE A N 1
ATOM 1911 C CA . ILE A 1 236 ? -12.863 -17.472 -3.088 1.00 55.47 236 ILE A CA 1
ATOM 1912 C C . ILE A 1 236 ? -13.295 -16.657 -1.861 1.00 55.47 236 ILE A C 1
ATOM 1914 O O . ILE A 1 236 ? -13.326 -17.185 -0.749 1.00 55.47 236 ILE A O 1
ATOM 1918 N N . LYS A 1 237 ? -13.785 -15.430 -2.084 1.00 56.19 237 LYS A N 1
ATOM 1919 C CA . LYS A 1 237 ? -14.322 -14.564 -1.025 1.00 56.19 237 LYS A CA 1
ATOM 1920 C C . LYS A 1 237 ? -15.553 -15.154 -0.317 1.00 56.19 237 LYS A C 1
ATOM 1922 O O . LYS A 1 237 ? -15.591 -15.199 0.910 1.00 56.19 237 LYS A O 1
ATOM 1927 N N . SER A 1 238 ? -16.563 -15.624 -1.055 1.00 53.69 238 SER A N 1
ATOM 1928 C CA . SER A 1 238 ? -17.819 -16.129 -0.459 1.00 53.69 238 SER A CA 1
ATOM 1929 C C . SER A 1 238 ? -17.692 -17.498 0.224 1.00 53.69 238 SER A C 1
ATOM 1931 O O . SER A 1 238 ? -18.308 -17.725 1.264 1.00 53.69 238 SER A O 1
ATOM 1933 N N . HIS A 1 239 ? -16.887 -18.405 -0.329 1.00 50.28 239 HIS A N 1
ATOM 1934 C CA . HIS A 1 239 ? -16.668 -19.748 0.203 1.00 50.28 239 HIS A CA 1
ATOM 1935 C C . HIS A 1 239 ? -15.843 -19.716 1.492 1.00 50.28 239 HIS A C 1
ATOM 1937 O O . HIS A 1 239 ? -16.166 -20.424 2.444 1.00 50.28 239 HIS A O 1
ATOM 1943 N N . LEU A 1 240 ? -14.822 -18.857 1.551 1.00 53.88 240 LEU A N 1
ATOM 1944 C CA . LEU A 1 240 ? -13.957 -18.729 2.723 1.00 53.88 240 LEU A CA 1
ATOM 1945 C C . LEU A 1 240 ? -14.526 -17.773 3.771 1.00 53.88 240 LEU A C 1
ATOM 1947 O O . LEU A 1 240 ? -14.300 -17.989 4.954 1.00 53.88 240 LEU A O 1
ATOM 1951 N N . GLY A 1 241 ? -15.372 -16.808 3.397 1.00 46.41 241 GLY A N 1
ATOM 1952 C CA . GLY A 1 241 ? -16.124 -16.001 4.366 1.00 46.41 241 GLY A CA 1
ATOM 1953 C C . GLY A 1 241 ? -16.986 -16.830 5.336 1.00 46.41 241 GLY A C 1
ATOM 1954 O O . GLY A 1 241 ? -17.278 -16.369 6.436 1.00 46.41 241 GLY A O 1
ATOM 1955 N N . LEU A 1 242 ? -17.363 -18.062 4.966 1.00 47.03 242 LEU A N 1
ATOM 1956 C CA . LEU A 1 242 ? -18.028 -19.024 5.858 1.00 47.03 242 LEU A CA 1
ATOM 1957 C C . LEU A 1 242 ? -17.058 -19.776 6.785 1.00 47.03 242 LEU A C 1
ATOM 1959 O O . LEU A 1 242 ? -17.481 -20.218 7.847 1.00 47.03 242 LEU A O 1
ATOM 1963 N N . GLN A 1 243 ? -15.791 -19.927 6.392 1.00 42.78 243 GLN A N 1
ATOM 1964 C CA . GLN A 1 243 ? -14.733 -20.570 7.188 1.00 42.78 243 GLN A CA 1
ATOM 1965 C C . GLN A 1 243 ? -14.003 -19.593 8.118 1.00 42.78 243 GLN A C 1
ATOM 1967 O O . GLN A 1 243 ? -13.316 -20.019 9.036 1.00 42.78 243 GLN A O 1
ATOM 1972 N N . LEU A 1 244 ? -14.151 -18.292 7.865 1.00 40.31 244 LEU A N 1
ATOM 1973 C CA . LEU A 1 244 ? -13.552 -17.198 8.625 1.00 40.31 244 LEU A CA 1
ATOM 1974 C C . LEU A 1 244 ? -14.460 -16.693 9.772 1.00 40.31 244 LEU A C 1
ATOM 1976 O O . LEU A 1 244 ? -14.128 -15.694 10.406 1.00 40.31 244 LEU A O 1
ATOM 1980 N N . ARG A 1 245 ? -15.611 -17.332 10.021 1.00 42.91 245 ARG A N 1
ATOM 1981 C CA . ARG A 1 245 ? -16.489 -17.025 11.165 1.00 42.91 245 ARG A CA 1
ATOM 1982 C C . ARG A 1 245 ? -16.068 -17.755 12.427 1.00 42.91 245 ARG A C 1
ATOM 1984 O O . ARG A 1 245 ? -15.718 -18.948 12.307 1.00 42.91 245 ARG A O 1
#

pLDDT: mean 82.27, std 18.24, range [25.31, 97.75]

Sequence (245 aa):
DQTWDSVTGDVQRDGLDFSWFAGWSAPPDNRVYFFIRVQDDTLRLLEEDQKRWWSDDHVQIYIDADHSGGNFLGENLDQVYNGQRYHLRIKPLPGQPVAYNSLLEYIDLPEIGWSSDLYNGEPTEWFEIAWTLLPAGAGHLSTNITWTMEFRAALWDIHNTSPETSIRHIFQPDKIIHFGARVGDSDGEGAKHRMVMIGAQPQAGQKAQYHPDWILLEADEAEAETAVRSTSWGRIKSHLGLQLR